Protein 5C30 (pdb70)

Structure (mmCIF, N/CA/C/O backbone):
data_5C30
#
_entry.id   5C30
#
_cell.length_a   94.440
_cell.length_b   94.440
_cell.length_c   67.220
_cell.angle_alpha   90.00
_cell.angle_beta   90.00
_cell.angle_gamma   120.00
#
_symmetry.space_group_name_H-M   'P 31 2 1'
#
loop_
_entity.id
_entity.type
_entity.pdbx_description
1 polymer 'Ryanodine receptor 1'
2 non-polymer 'ISOPROPYL ALCOHOL'
3 water water
#
loop_
_atom_site.group_PDB
_atom_site.id
_atom_site.type_symbol
_atom_site.label_atom_id
_atom_site.label_alt_id
_atom_site.label_comp_id
_atom_site.label_asym_id
_atom_site.label_entity_id
_atom_site.label_seq_id
_atom_site.pdbx_PDB_ins_code
_atom_site.Cartn_x
_atom_site.Cartn_y
_atom_site.Cartn_z
_atom_site.occupancy
_atom_site.B_iso_or_equiv
_atom_site.auth_seq_id
_atom_site.auth_comp_id
_atom_site.auth_asym_id
_atom_site.auth_atom_id
_atom_site.pdbx_PDB_model_num
ATOM 1 N N . ILE A 1 8 ? -5.870 87.030 83.451 1.00 75.80 861 ILE A N 1
ATOM 2 C CA . ILE A 1 8 ? -5.106 88.179 82.982 1.00 81.38 861 ILE A CA 1
ATOM 3 C C . ILE A 1 8 ? -4.733 88.001 81.517 1.00 95.65 861 ILE A C 1
ATOM 4 O O . ILE A 1 8 ? -4.003 87.075 81.174 1.00 102.34 861 ILE A O 1
ATOM 7 N N . VAL A 1 9 ? -5.230 88.890 80.659 1.00 90.84 862 VAL A N 1
ATOM 8 C CA . VAL A 1 9 ? -5.005 88.772 79.217 1.00 77.93 862 VAL A CA 1
ATOM 9 C C . VAL A 1 9 ? -3.547 88.971 78.831 1.00 57.28 862 VAL A C 1
ATOM 10 O O . VAL A 1 9 ? -2.769 89.579 79.563 1.00 43.59 862 VAL A O 1
ATOM 23 N N . LEU A 1 10 ? -3.186 88.468 77.658 1.00 45.85 863 LEU A N 1
ATOM 24 C CA . LEU A 1 10 ? -1.834 88.623 77.161 1.00 37.98 863 LEU A CA 1
ATOM 25 C C . LEU A 1 10 ? -1.555 90.085 76.823 1.00 31.99 863 LEU A C 1
ATOM 26 O O . LEU A 1 10 ? -2.363 90.732 76.171 1.00 36.68 863 LEU A O 1
ATOM 42 N N . PRO A 1 11 ? -0.406 90.617 77.256 1.00 31.49 864 PRO A N 1
ATOM 43 C CA . PRO A 1 11 ? -0.109 92.010 76.898 1.00 31.49 864 PRO A CA 1
ATOM 44 C C . PRO A 1 11 ? -0.017 92.200 75.379 1.00 33.44 864 PRO A C 1
ATOM 45 O O . PRO A 1 11 ? 0.466 91.306 74.694 1.00 30.76 864 PRO A O 1
ATOM 56 N N . PRO A 1 12 ? -0.463 93.351 74.859 1.00 45.96 865 PRO A N 1
ATOM 57 C CA . PRO A 1 12 ? -0.398 93.623 73.416 1.00 46.33 865 PRO A CA 1
ATOM 58 C C . PRO A 1 12 ? 0.988 93.447 72.790 1.00 33.15 865 PRO A C 1
ATOM 59 O O . PRO A 1 12 ? 1.065 92.975 71.654 1.00 36.52 865 PRO A O 1
ATOM 70 N N . HIS A 1 13 ? 2.053 93.816 73.497 1.00 32.89 866 HIS A N 1
ATOM 71 C CA . HIS A 1 13 ? 3.399 93.728 72.927 1.00 39.29 866 HIS A CA 1
ATOM 72 C C . HIS A 1 13 ? 3.898 92.293 72.783 1.00 40.66 866 HIS A C 1
ATOM 73 O O . HIS A 1 13 ? 4.987 92.078 72.240 1.00 37.53 866 HIS A O 1
ATOM 87 N N . LEU A 1 14 ? 3.129 91.315 73.276 1.00 32.15 867 LEU A N 1
ATOM 88 C CA . LEU A 1 14 ? 3.508 89.904 73.107 1.00 24.81 867 LEU A CA 1
ATOM 89 C C . LEU A 1 14 ? 2.657 89.169 72.068 1.00 23.97 867 LEU A C 1
ATOM 90 O O . LEU A 1 14 ? 2.846 87.983 71.863 1.00 23.61 867 LEU A O 1
ATOM 106 N N . GLU A 1 15 ? 1.766 89.876 71.380 1.00 28.57 868 GLU A N 1
ATOM 107 C CA A GLU A 1 15 ? 0.905 89.241 70.390 0.49 26.10 868 GLU A CA 1
ATOM 108 C CA B GLU A 1 15 ? 0.911 89.241 70.382 0.51 26.00 868 GLU A CA 1
ATOM 109 C C . GLU A 1 15 ? 1.669 88.732 69.164 1.00 26.99 868 GLU A C 1
ATOM 110 O O . GLU A 1 15 ? 1.349 87.665 68.656 1.00 27.56 868 GLU A O 1
ATOM 133 N N A ARG A 1 16 ? 2.671 89.473 68.696 0.47 29.34 869 ARG A N 1
ATOM 134 N N B ARG A 1 16 ? 2.673 89.473 68.688 0.53 29.31 869 ARG A N 1
ATOM 135 C CA A ARG A 1 16 ? 3.450 89.012 67.536 0.47 30.87 869 ARG A CA 1
ATOM 136 C CA B ARG A 1 16 ? 3.453 88.999 67.527 0.53 30.65 869 ARG A CA 1
ATOM 137 C C A ARG A 1 16 ? 4.235 87.766 67.874 0.47 28.86 869 ARG A C 1
ATOM 138 C C B ARG A 1 16 ? 4.202 87.740 67.889 0.53 29.20 869 ARG A C 1
ATOM 139 O O A ARG A 1 16 ? 4.300 86.813 67.077 0.47 27.26 869 ARG A O 1
ATOM 140 O O B ARG A 1 16 ? 4.214 86.754 67.128 0.53 25.94 869 ARG A O 1
ATOM 181 N N . ILE A 1 17 ? 4.826 87.738 69.064 1.00 23.27 870 ILE A N 1
ATOM 182 C CA . ILE A 1 17 ? 5.639 86.600 69.399 1.00 19.34 870 ILE A CA 1
ATOM 183 C C . ILE A 1 17 ? 4.707 85.393 69.662 1.00 24.01 870 ILE A C 1
ATOM 184 O O . ILE A 1 17 ? 5.120 84.252 69.453 1.00 23.16 870 ILE A O 1
ATOM 200 N N A ARG A 1 18 ? 3.470 85.625 70.100 0.39 24.50 871 ARG A N 1
ATOM 201 N N B ARG A 1 18 ? 3.465 85.632 70.097 0.61 24.78 871 ARG A N 1
ATOM 202 C CA A ARG A 1 18 ? 2.524 84.505 70.260 0.39 21.45 871 ARG A CA 1
ATOM 203 C CA B ARG A 1 18 ? 2.499 84.521 70.269 0.61 21.71 871 ARG A CA 1
ATOM 204 C C A ARG A 1 18 ? 2.379 83.745 68.930 0.39 21.08 871 ARG A C 1
ATOM 205 C C B ARG A 1 18 ? 2.341 83.751 68.939 0.61 21.21 871 ARG A C 1
ATOM 206 O O A ARG A 1 18 ? 2.424 82.510 68.899 0.39 20.56 871 ARG A O 1
ATOM 207 O O B ARG A 1 18 ? 2.354 82.513 68.913 0.61 21.13 871 ARG A O 1
ATOM 248 N N . GLU A 1 19 ? 2.211 84.492 67.845 1.00 22.16 872 GLU A N 1
ATOM 249 C CA . GLU A 1 19 ? 2.083 83.918 66.495 1.00 24.07 872 GLU A CA 1
ATOM 250 C C . GLU A 1 19 ? 3.355 83.168 66.063 1.00 23.57 872 GLU A C 1
ATOM 251 O O . GLU A 1 19 ? 3.309 82.004 65.632 1.00 19.85 872 GLU A O 1
ATOM 255 N N . LYS A 1 20 ? 4.504 83.815 66.205 1.00 21.68 873 LYS A N 1
ATOM 256 C CA . LYS A 1 20 ? 5.761 83.179 65.804 1.00 22.29 873 LYS A CA 1
ATOM 257 C C . LYS A 1 20 ? 6.061 81.942 66.642 1.00 19.21 873 LYS A C 1
ATOM 258 O O . LYS A 1 20 ? 6.624 80.943 66.132 1.00 17.54 873 LYS A O 1
ATOM 277 N N . LEU A 1 21 ? 5.738 81.989 67.948 1.00 17.65 874 LEU A N 1
ATOM 278 C CA . LEU A 1 21 ? 5.914 80.844 68.808 1.00 16.40 874 LEU A CA 1
ATOM 279 C C . LEU A 1 21 ? 5.033 79.675 68.338 1.00 15.75 874 LEU A C 1
ATOM 280 O O . LEU A 1 21 ? 5.523 78.547 68.195 1.00 16.53 874 LEU A O 1
ATOM 296 N N . ALA A 1 22 ? 3.767 79.956 68.057 1.00 17.69 875 ALA A N 1
ATOM 297 C CA . ALA A 1 22 ? 2.877 78.884 67.603 1.00 18.82 875 ALA A CA 1
ATOM 298 C C . ALA A 1 22 ? 3.410 78.265 66.309 1.00 16.54 875 ALA A C 1
ATOM 299 O O . ALA A 1 22 ? 3.377 77.040 66.164 1.00 16.52 875 ALA A O 1
ATOM 306 N N . GLU A 1 23 ? 3.924 79.095 65.408 1.00 17.15 876 GLU A N 1
ATOM 307 C CA . GLU A 1 23 ? 4.450 78.587 64.125 1.00 17.74 876 GLU A CA 1
ATOM 308 C C . GLU A 1 23 ? 5.625 77.644 64.393 1.00 17.57 876 GLU A C 1
ATOM 309 O O . GLU A 1 23 ? 5.702 76.545 63.810 1.00 17.88 876 GLU A O 1
ATOM 321 N N . ASN A 1 24 ? 6.559 78.027 65.258 1.00 16.73 877 ASN A N 1
ATOM 322 C CA . ASN A 1 24 ? 7.689 77.142 65.458 1.00 15.57 877 ASN A CA 1
ATOM 323 C C . ASN A 1 24 ? 7.328 75.873 66.211 1.00 14.63 877 ASN A C 1
ATOM 324 O O . ASN A 1 24 ? 7.866 74.800 65.943 1.00 16.38 877 ASN A O 1
ATOM 335 N N . ILE A 1 25 ? 6.399 75.981 67.163 1.00 15.13 878 ILE A N 1
ATOM 336 C CA . ILE A 1 25 ? 5.923 74.795 67.853 1.00 15.75 878 ILE A CA 1
ATOM 337 C C . ILE A 1 25 ? 5.311 73.777 66.866 1.00 15.50 878 ILE A C 1
ATOM 338 O O . ILE A 1 25 ? 5.542 72.569 66.983 1.00 14.87 878 ILE A O 1
ATOM 354 N N . HIS A 1 26 ? 4.586 74.288 65.880 1.00 15.98 879 HIS A N 1
ATOM 355 C CA . HIS A 1 26 ? 4.020 73.423 64.831 1.00 15.96 879 HIS A CA 1
ATOM 356 C C . HIS A 1 26 ? 5.102 72.741 64.001 1.00 16.59 879 HIS A C 1
ATOM 357 O O . HIS A 1 26 ? 5.026 71.534 63.750 1.00 14.87 879 HIS A O 1
ATOM 371 N N . GLU A 1 27 ? 6.116 73.496 63.599 1.00 16.03 880 GLU A N 1
ATOM 372 C CA . GLU A 1 27 ? 7.210 72.916 62.842 1.00 15.95 880 GLU A CA 1
ATOM 373 C C . GLU A 1 27 ? 7.909 71.827 63.624 1.00 15.51 880 GLU A C 1
ATOM 374 O O . GLU A 1 27 ? 8.249 70.759 63.098 1.00 16.09 880 GLU A O 1
ATOM 386 N N . LEU A 1 28 ? 8.130 72.055 64.927 1.00 14.26 881 LEU A N 1
ATOM 387 C CA . LEU A 1 28 ? 8.767 71.057 65.751 1.00 13.53 881 LEU A CA 1
ATOM 388 C C . LEU A 1 28 ? 7.897 69.809 65.915 1.00 13.68 881 LEU A C 1
ATOM 389 O O . LEU A 1 28 ? 8.406 68.688 65.912 1.00 14.70 881 LEU A O 1
ATOM 405 N N . TRP A 1 29 ? 6.598 70.034 66.087 1.00 15.05 882 TRP A N 1
ATOM 406 C CA . TRP A 1 29 ? 5.653 68.924 66.232 1.00 15.54 882 TRP A CA 1
ATOM 407 C C . TRP A 1 29 ? 5.640 68.084 64.984 1.00 14.69 882 TRP A C 1
ATOM 408 O O . TRP A 1 29 ? 5.686 66.846 65.030 1.00 14.95 882 TRP A O 1
ATOM 429 N N . ALA A 1 30 ? 5.573 68.762 63.833 1.00 15.14 883 ALA A N 1
ATOM 430 C CA . ALA A 1 30 ? 5.523 68.041 62.567 1.00 14.50 883 ALA A CA 1
ATOM 431 C C . ALA A 1 30 ? 6.805 67.224 62.343 1.00 14.73 883 ALA A C 1
ATOM 432 O O . ALA A 1 30 ? 6.753 66.067 61.894 1.00 16.01 883 ALA A O 1
ATOM 439 N N . LEU A 1 31 ? 7.956 67.820 62.648 1.00 15.94 884 LEU A N 1
ATOM 440 C CA . LEU A 1 31 ? 9.210 67.083 62.570 1.00 15.30 884 LEU A CA 1
ATOM 441 C C . LEU A 1 31 ? 9.189 65.809 63.427 1.00 16.32 884 LEU A C 1
ATOM 442 O O . LEU A 1 31 ? 9.600 64.747 62.961 1.00 19.10 884 LEU A O 1
ATOM 458 N N A THR A 1 32 ? 8.753 65.969 64.667 0.64 16.92 885 THR A N 1
ATOM 459 N N B THR A 1 32 ? 8.683 65.877 64.651 0.36 19.97 885 THR A N 1
ATOM 460 C CA A THR A 1 32 ? 8.685 64.854 65.601 0.64 21.65 885 THR A CA 1
ATOM 461 C CA B THR A 1 32 ? 8.649 64.668 65.481 0.36 21.03 885 THR A CA 1
ATOM 462 C C A THR A 1 32 ? 7.828 63.727 65.022 0.64 17.62 885 THR A C 1
ATOM 463 C C B THR A 1 32 ? 7.770 63.582 64.853 0.36 18.23 885 THR A C 1
ATOM 464 O O A THR A 1 32 ? 8.175 62.560 65.118 0.64 20.01 885 THR A O 1
ATOM 465 O O B THR A 1 32 ? 8.162 62.412 64.775 0.36 18.74 885 THR A O 1
ATOM 486 N N A ARG A 1 33 ? 6.699 64.077 64.417 0.64 16.23 886 ARG A N 1
ATOM 487 N N B ARG A 1 33 ? 6.587 63.974 64.390 0.36 17.20 886 ARG A N 1
ATOM 488 C CA A ARG A 1 33 ? 5.832 63.063 63.835 0.64 14.68 886 ARG A CA 1
ATOM 489 C CA B ARG A 1 33 ? 5.690 63.039 63.727 0.36 16.54 886 ARG A CA 1
ATOM 490 C C A ARG A 1 33 ? 6.461 62.403 62.598 0.64 15.05 886 ARG A C 1
ATOM 491 C C B ARG A 1 33 ? 6.372 62.393 62.528 0.36 16.68 886 ARG A C 1
ATOM 492 O O A ARG A 1 33 ? 6.407 61.192 62.434 0.64 16.49 886 ARG A O 1
ATOM 493 O O B ARG A 1 33 ? 6.295 61.183 62.330 0.36 16.48 886 ARG A O 1
ATOM 533 N N . ILE A 1 34 ? 7.016 63.214 61.707 1.00 16.06 887 ILE A N 1
ATOM 534 C CA . ILE A 1 34 ? 7.599 62.710 60.466 1.00 14.82 887 ILE A CA 1
ATOM 535 C C . ILE A 1 34 ? 8.779 61.780 60.775 1.00 17.07 887 ILE A C 1
ATOM 536 O O . ILE A 1 34 ? 8.932 60.754 60.145 1.00 19.06 887 ILE A O 1
ATOM 553 N N . GLU A 1 35 ? 9.566 62.104 61.800 1.00 17.96 888 GLU A N 1
ATOM 554 C CA . GLU A 1 35 ? 10.608 61.163 62.237 1.00 19.05 888 GLU A CA 1
ATOM 555 C C . GLU A 1 35 ? 10.058 59.800 62.622 1.00 19.02 888 GLU A C 1
ATOM 556 O O . GLU A 1 35 ? 10.727 58.774 62.448 1.00 22.66 888 GLU A O 1
ATOM 568 N N . GLN A 1 36 ? 8.861 59.796 63.201 1.00 17.89 889 GLN A N 1
ATOM 569 C CA . GLN A 1 36 ? 8.208 58.546 63.589 1.00 18.54 889 GLN A CA 1
ATOM 570 C C . GLN A 1 36 ? 7.328 57.923 62.517 1.00 20.21 889 GLN A C 1
ATOM 571 O O . GLN A 1 36 ? 6.472 57.116 62.810 1.00 20.58 889 GLN A O 1
ATOM 585 N N . GLY A 1 37 ? 7.554 58.273 61.248 1.00 17.16 890 GLY A N 1
ATOM 586 C CA . GLY A 1 37 ? 6.925 57.582 60.144 1.00 18.08 890 GLY A CA 1
ATOM 587 C C . GLY A 1 37 ? 5.574 58.155 59.747 1.00 16.21 890 GLY A C 1
ATOM 588 O O . GLY A 1 37 ? 4.933 57.557 58.886 1.00 19.27 890 GLY A O 1
ATOM 592 N N . TRP A 1 38 ? 5.155 59.274 60.344 1.00 18.27 891 TRP A N 1
ATOM 593 C CA . TRP A 1 38 ? 3.882 59.886 59.943 1.00 18.49 891 TRP A CA 1
ATOM 594 C C . TRP A 1 38 ? 4.032 60.612 58.613 1.00 17.12 891 TRP A C 1
ATOM 595 O O . TRP A 1 38 ? 5.075 61.201 58.310 1.00 17.35 891 TRP A O 1
ATOM 616 N N . THR A 1 39 ? 2.971 60.541 57.838 1.00 16.13 892 THR A N 1
ATOM 617 C CA . THR A 1 39 ? 2.893 61.221 56.544 1.00 16.64 892 THR A CA 1
ATOM 618 C C . THR A 1 39 ? 1.529 61.876 56.406 1.00 17.65 892 THR A C 1
ATOM 619 O O . THR A 1 39 ? 0.645 61.653 57.220 1.00 17.91 892 THR A O 1
ATOM 630 N N . TYR A 1 40 ? 1.378 62.728 55.394 1.00 18.67 893 TYR A N 1
ATOM 631 C CA . TYR A 1 40 ? 0.117 63.449 55.224 1.00 17.24 893 TYR A CA 1
ATOM 632 C C . TYR A 1 40 ? -1.020 62.600 54.692 1.00 19.03 893 TYR A C 1
ATOM 633 O O . TYR A 1 40 ? -0.883 61.806 53.746 1.00 21.31 893 TYR A O 1
ATOM 651 N N . GLY A 1 41 ? -2.187 62.786 55.296 1.00 18.48 894 GLY A N 1
ATOM 652 C CA . GLY A 1 41 ? -3.404 62.370 54.636 1.00 19.28 894 GLY A CA 1
ATOM 653 C C . GLY A 1 41 ? -4.568 63.194 55.163 1.00 23.05 894 GLY A C 1
ATOM 654 O O . GLY A 1 41 ? -4.499 63.720 56.267 1.00 21.28 894 GLY A O 1
ATOM 658 N N . PRO A 1 42 ? -5.650 63.298 54.371 1.00 25.17 895 PRO A N 1
ATOM 659 C CA . PRO A 1 42 ? -6.719 64.228 54.767 1.00 25.37 895 PRO A CA 1
ATOM 660 C C . PRO A 1 42 ? -7.546 63.738 55.934 1.00 27.09 895 PRO A C 1
ATOM 661 O O . PRO A 1 42 ? -8.194 64.558 56.590 1.00 30.45 895 PRO A O 1
ATOM 672 N N . VAL A 1 43 ? -7.516 62.432 56.205 1.00 23.82 896 VAL A N 1
ATOM 673 C CA . VAL A 1 43 ? -8.209 61.867 57.352 1.00 25.21 896 VAL A CA 1
ATOM 674 C C . VAL A 1 43 ? -7.191 61.108 58.183 1.00 27.06 896 VAL A C 1
ATOM 675 O O . VAL A 1 43 ? -6.431 60.287 57.667 1.00 26.58 896 VAL A O 1
ATOM 688 N N . ARG A 1 44 ? -7.163 61.405 59.470 1.00 23.10 897 ARG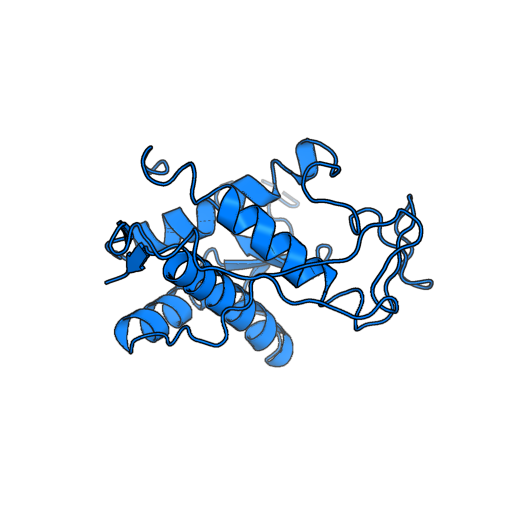 A N 1
ATOM 689 C CA . ARG A 1 44 ? -6.252 60.738 60.369 1.00 20.44 897 ARG A CA 1
ATOM 690 C C . ARG A 1 44 ? -6.414 59.221 60.349 1.00 23.83 897 ARG A C 1
ATOM 691 O O . ARG A 1 44 ? -7.534 58.691 60.357 1.00 24.02 897 ARG A O 1
ATOM 712 N N . ASP A 1 45 ? -5.284 58.506 60.328 1.00 22.02 898 ASP A N 1
ATOM 713 C CA . ASP A 1 45 ? -5.285 57.040 60.393 1.00 21.40 898 ASP A CA 1
ATOM 714 C C . ASP A 1 45 ? -4.085 56.655 61.224 1.00 21.61 898 ASP A C 1
ATOM 715 O O . ASP A 1 45 ? -2.957 56.815 60.788 1.00 23.10 898 ASP A O 1
ATOM 724 N N A ASP A 1 46 ? -4.302 56.171 62.446 0.50 22.34 899 ASP A N 1
ATOM 725 N N B ASP A 1 46 ? -4.331 56.202 62.455 0.50 22.08 899 ASP A N 1
ATOM 726 C CA A ASP A 1 46 ? -3.172 55.921 63.336 0.50 21.05 899 ASP A CA 1
ATOM 727 C CA B ASP A 1 46 ? -3.249 55.877 63.380 0.50 22.20 899 ASP A CA 1
ATOM 728 C C A ASP A 1 46 ? -2.427 54.617 63.013 0.50 22.09 899 ASP A C 1
ATOM 729 C C B ASP A 1 46 ? -2.418 54.666 62.935 0.50 22.21 899 ASP A C 1
ATOM 730 O O A ASP A 1 46 ? -1.296 54.448 63.454 0.50 27.33 899 ASP A O 1
ATOM 731 O O B ASP A 1 46 ? -1.221 54.615 63.198 0.50 27.40 899 ASP A O 1
ATOM 747 N N . ASN A 1 47 ? -3.049 53.703 62.278 1.00 25.70 900 ASN A N 1
ATOM 748 C CA . ASN A 1 47 ? -2.350 52.495 61.844 1.00 32.15 900 ASN A CA 1
ATOM 749 C C . ASN A 1 47 ? -1.392 52.783 60.680 1.00 29.13 900 ASN A C 1
ATOM 750 O O . ASN A 1 47 ? -0.233 52.370 60.706 1.00 27.30 900 ASN A O 1
ATOM 761 N N . LYS A 1 48 ? -1.887 53.485 59.671 1.00 24.27 901 LYS A N 1
ATOM 762 C CA . LYS A 1 48 ? -1.053 53.921 58.538 1.00 20.17 901 LYS A CA 1
ATOM 763 C C . LYS A 1 48 ? -0.216 55.192 58.846 1.00 19.53 901 LYS A C 1
ATOM 764 O O . LYS A 1 48 ? 0.617 55.604 58.022 1.00 22.23 901 LYS A O 1
ATOM 783 N N . ARG A 1 49 ? -0.427 55.788 60.024 1.00 18.98 902 ARG A N 1
ATOM 784 C CA . ARG A 1 49 ? 0.235 56.994 60.491 1.00 17.72 902 ARG A CA 1
ATOM 785 C C . ARG A 1 49 ? 0.074 58.128 59.483 1.00 18.41 902 ARG A C 1
ATOM 786 O O . ARG A 1 49 ? 1.040 58.750 59.040 1.00 18.27 902 ARG A O 1
ATOM 807 N N . LEU A 1 50 ? -1.181 58.394 59.153 1.00 18.33 903 LEU A N 1
ATOM 808 C CA . LEU A 1 50 ? -1.557 59.512 58.302 1.00 18.88 903 LEU A CA 1
ATOM 809 C C . LEU A 1 50 ? -2.154 60.616 59.179 1.00 17.95 903 LEU A C 1
ATOM 810 O O . LEU A 1 50 ? -2.940 60.321 60.067 1.00 19.23 903 LEU A O 1
ATOM 826 N N . HIS A 1 51 ? -1.760 61.866 58.946 1.00 17.44 904 HIS A N 1
ATOM 827 C CA . HIS A 1 51 ? -2.262 62.974 59.772 1.00 18.34 904 HIS A CA 1
ATOM 828 C C . HIS A 1 51 ? -2.485 64.196 58.912 1.00 19.33 904 HIS A C 1
ATOM 829 O O . HIS A 1 51 ? -1.602 64.586 58.172 1.00 18.49 904 HIS A O 1
ATOM 843 N N . PRO A 1 52 ? -3.652 64.840 59.050 1.00 17.91 905 PRO A N 1
ATOM 844 C CA . PRO A 1 52 ? -3.936 66.012 58.217 1.00 19.35 905 PRO A CA 1
ATOM 845 C C . PRO A 1 52 ? -3.225 67.273 58.649 1.00 19.13 905 PRO A C 1
ATOM 846 O O . PRO A 1 52 ? -3.259 68.225 57.855 1.00 21.49 905 PRO A O 1
ATOM 857 N N . ALA A 1 53 ? -2.596 67.301 59.808 1.00 17.76 906 ALA A N 1
ATOM 858 C CA . ALA A 1 53 ? -1.942 68.520 60.257 1.00 14.81 906 ALA A CA 1
ATOM 859 C C . ALA A 1 53 ? -0.534 68.642 59.723 1.00 16.75 906 ALA A C 1
ATOM 860 O O . ALA A 1 53 ? 0.169 69.592 60.043 1.00 16.62 906 ALA A O 1
ATOM 867 N N . LEU A 1 54 ? -0.093 67.689 58.901 1.00 17.89 907 LEU A N 1
ATOM 868 C CA . LEU A 1 54 ? 1.245 67.782 58.309 1.00 17.04 907 LEU A CA 1
ATOM 869 C C . LEU A 1 54 ? 1.186 68.626 57.032 1.00 17.35 907 LEU A C 1
ATOM 870 O O . LEU A 1 54 ? 1.279 68.134 55.893 1.00 18.55 907 LEU A O 1
ATOM 886 N N . VAL A 1 55 ? 0.959 69.915 57.280 1.00 16.44 908 VAL A N 1
ATOM 887 C CA . VAL A 1 55 ? 0.741 70.972 56.307 1.00 18.39 908 VAL A CA 1
ATOM 888 C C . VAL A 1 55 ? 1.421 72.224 56.849 1.00 18.16 908 VAL A C 1
ATOM 889 O O . VAL A 1 55 ? 1.750 72.297 58.046 1.00 17.76 908 VAL A O 1
ATOM 902 N N . ASN A 1 56 ? 1.593 73.237 56.000 1.00 19.17 909 ASN A N 1
ATOM 903 C CA . ASN A 1 56 ? 2.051 74.539 56.488 1.00 19.18 909 ASN A CA 1
ATOM 904 C C . ASN A 1 56 ? 1.106 75.069 57.561 1.00 19.38 909 ASN A C 1
ATOM 905 O O . ASN A 1 56 ? -0.110 74.906 57.458 1.00 20.41 909 ASN A O 1
ATOM 916 N N . PHE A 1 57 ? 1.654 75.744 58.570 1.00 20.33 910 PHE A N 1
ATOM 917 C CA . PHE A 1 57 ? 0.835 76.279 59.648 1.00 20.78 910 PHE A CA 1
ATOM 918 C C . PHE A 1 57 ? -0.352 77.086 59.132 1.00 21.21 910 PHE A C 1
ATOM 919 O O . PHE A 1 57 ? -1.488 76.941 59.590 1.00 22.69 910 PHE A O 1
ATOM 936 N N . HIS A 1 58 ? -0.099 77.954 58.161 1.00 23.78 911 HIS A N 1
ATOM 937 C CA A HIS A 1 58 ? -1.221 78.794 57.753 0.49 24.44 911 HIS A CA 1
ATOM 938 C CA B HIS A 1 58 ? -1.092 78.850 57.570 0.51 25.77 911 HIS A CA 1
ATOM 939 C C . HIS A 1 58 ? -2.164 78.091 56.788 1.00 24.42 911 HIS A C 1
ATOM 940 O O . HIS A 1 58 ? -3.207 78.645 56.445 1.00 27.56 911 HIS A O 1
ATOM 967 N N . SER A 1 59 ? -1.874 76.823 56.485 1.00 23.89 912 SER A N 1
ATOM 968 C CA . SER A 1 59 ? -2.819 75.964 55.769 1.00 23.41 912 SER A CA 1
ATOM 969 C C . SER A 1 59 ? -3.672 75.065 56.679 1.00 20.56 912 SER A C 1
ATOM 970 O O . SER A 1 59 ? -4.609 74.416 56.192 1.00 25.65 912 SER A O 1
ATOM 978 N N . LEU A 1 60 ? -3.413 75.083 57.977 1.00 21.45 913 LEU A N 1
ATOM 979 C CA . LEU A 1 60 ? -4.305 74.418 58.906 1.00 20.91 913 LEU A CA 1
ATOM 980 C C . LEU A 1 60 ? -5.682 75.034 58.873 1.00 23.10 913 LEU A C 1
ATOM 981 O O . LEU A 1 60 ? -5.814 76.236 58.625 1.00 26.63 913 LEU A O 1
ATOM 997 N N . PRO A 1 61 ? -6.725 74.231 59.156 1.00 22.73 914 PRO A N 1
ATOM 998 C CA . PRO A 1 61 ? -8.066 74.774 59.397 1.00 25.72 914 PRO A CA 1
ATOM 999 C C . PRO A 1 61 ? -8.048 75.854 60.467 1.00 27.34 914 PRO A C 1
ATOM 1000 O O . PRO A 1 61 ? -7.251 75.740 61.433 1.00 25.03 914 PRO A O 1
ATOM 1011 N N . GLU A 1 62 ? -8.908 76.855 60.333 1.00 31.47 915 GLU A N 1
ATOM 1012 C CA . GLU A 1 62 ? -8.867 78.006 61.233 1.00 29.54 915 GLU A CA 1
ATOM 1013 C C . GLU A 1 62 ? -9.009 77.593 62.692 1.00 30.10 915 GLU A C 1
ATOM 1014 O O . GLU A 1 62 ? -8.280 78.123 63.528 1.00 26.87 915 GLU A O 1
ATOM 1018 N N . PRO A 1 63 ? -9.903 76.633 63.005 1.00 30.87 916 PRO A N 1
ATOM 1019 C CA . PRO A 1 63 ? -10.030 76.255 64.420 1.00 30.89 916 PRO A CA 1
ATOM 1020 C C . PRO A 1 63 ? -8.766 75.619 65.005 1.00 28.16 916 PRO A C 1
ATOM 1021 O O . PRO A 1 63 ? -8.516 75.768 66.214 1.00 26.06 916 PRO A O 1
ATOM 1032 N N . GLU A 1 64 ? -7.992 74.921 64.181 1.00 24.01 917 GLU A N 1
ATOM 1033 C CA . GLU A 1 64 ? -6.763 74.289 64.627 1.00 22.96 917 GLU A CA 1
ATOM 1034 C C . GLU A 1 64 ? -5.682 75.347 64.798 1.00 22.55 917 GLU A C 1
ATOM 1035 O O . GLU A 1 64 ? -4.936 75.325 65.774 1.00 23.26 917 GLU A O 1
ATOM 1047 N N . ARG A 1 65 ? -5.605 76.282 63.856 1.00 21.61 918 ARG A N 1
ATOM 1048 C CA . ARG A 1 65 ? -4.693 77.419 63.998 1.00 21.63 918 ARG A CA 1
ATOM 1049 C C . ARG A 1 65 ? -5.020 78.192 65.288 1.00 21.14 918 ARG A C 1
ATOM 1050 O O . ARG A 1 65 ? -4.127 78.527 66.084 1.00 23.06 918 ARG A O 1
ATOM 1071 N N . ASN A 1 66 ? -6.302 78.425 65.521 1.00 22.93 919 ASN A N 1
ATOM 1072 C CA A ASN A 1 66 ? -6.707 79.194 66.686 0.56 23.96 919 ASN A CA 1
ATOM 1073 C CA B ASN A 1 66 ? -6.735 79.172 66.702 0.44 23.95 919 ASN A CA 1
ATOM 1074 C C . ASN A 1 66 ? -6.365 78.446 67.984 1.00 22.66 919 ASN A C 1
ATOM 1075 O O . ASN A 1 66 ? -5.867 79.049 68.932 1.00 21.98 919 ASN A O 1
ATOM 1096 N N . TYR A 1 67 ? -6.592 77.139 68.022 1.00 20.49 920 TYR A N 1
ATOM 1097 C CA . TYR A 1 67 ? -6.179 76.351 69.189 1.00 18.97 920 TYR A CA 1
ATOM 1098 C C . TYR A 1 67 ? -4.662 76.478 69.438 1.00 19.55 920 TYR A C 1
ATOM 1099 O O . TYR A 1 67 ? -4.214 76.696 70.578 1.00 19.34 920 TYR A O 1
ATOM 1117 N N . ASN A 1 68 ? -3.860 76.392 68.381 1.00 17.78 921 ASN A N 1
ATOM 1118 C CA . ASN A 1 68 ? -2.423 76.494 68.519 1.00 17.68 921 ASN A CA 1
ATOM 1119 C C . ASN A 1 68 ? -2.002 77.864 69.043 1.00 18.66 921 ASN A C 1
ATOM 1120 O O . ASN A 1 68 ? -1.105 77.931 69.894 1.00 17.75 921 ASN A O 1
ATOM 1131 N N . LEU A 1 69 ? -2.666 78.901 68.566 1.00 18.65 922 LEU A N 1
ATOM 1132 C CA . LEU A 1 69 ? -2.386 80.266 69.010 1.00 16.83 922 LEU A CA 1
ATOM 1133 C C . LEU A 1 69 ? -2.805 80.414 70.461 1.00 22.22 922 LEU A C 1
ATOM 1134 O O . LEU A 1 69 ? -2.094 81.052 71.252 1.00 20.99 922 LEU A O 1
ATOM 1150 N N . GLN A 1 70 ? -3.935 79.817 70.833 1.00 19.73 923 GLN A N 1
ATOM 1151 C CA . GLN A 1 70 ? -4.366 79.877 72.237 1.00 20.17 923 GLN A CA 1
ATOM 1152 C C . GLN A 1 70 ? 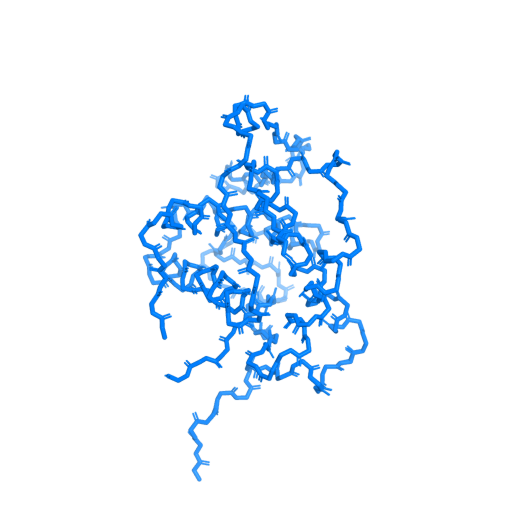-3.349 79.209 73.145 1.00 20.01 923 GLN A C 1
ATOM 1153 O O . GLN A 1 70 ? -3.034 79.726 74.221 1.00 20.48 923 GLN A O 1
ATOM 1167 N N . MET A 1 71 ? -2.811 78.063 72.727 1.00 17.30 924 MET A N 1
ATOM 1168 C CA . MET A 1 71 ? -1.846 77.318 73.553 1.00 16.86 924 MET A CA 1
ATOM 1169 C C . MET A 1 71 ? -0.516 78.091 73.700 1.00 17.99 924 MET A C 1
ATOM 1170 O O . MET A 1 71 ? 0.043 78.150 74.784 1.00 18.00 924 MET A O 1
ATOM 1184 N N A SER A 1 72 ? -0.037 78.672 72.595 0.62 16.95 925 SER A N 1
ATOM 1185 N N B SER A 1 72 ? -0.012 78.689 72.626 0.38 18.45 925 SER A N 1
ATOM 1186 C CA A SER A 1 72 ? 1.144 79.527 72.632 0.62 19.26 925 SER A CA 1
ATOM 1187 C CA B SER A 1 72 ? 1.210 79.475 72.759 0.38 18.92 925 SER A CA 1
ATOM 1188 C C A SER A 1 72 ? 0.933 80.708 73.578 0.62 18.03 925 SER A C 1
ATOM 1189 C C B SER A 1 72 ? 0.952 80.734 73.606 0.38 18.92 925 SER A C 1
ATOM 1190 O O A SER A 1 72 ? 1.813 81.025 74.387 0.62 16.76 925 SER A O 1
ATOM 1191 O O B SER A 1 72 ? 1.825 81.147 74.369 0.38 19.35 925 SER A O 1
ATOM 1206 N N . GLY A 1 73 ? -0.236 81.330 73.501 1.00 17.16 926 GLY A N 1
ATOM 1207 C CA . GLY A 1 73 ? -0.585 82.443 74.365 1.00 19.02 926 GLY A CA 1
ATOM 1208 C C . GLY A 1 73 ? -0.636 81.998 75.809 1.00 20.08 926 GLY A C 1
ATOM 1209 O O . GLY A 1 73 ? -0.255 82.754 76.693 1.00 19.14 926 GLY A O 1
ATOM 1214 N N . GLU A 1 74 ? -1.104 80.778 76.069 1.00 17.68 927 GLU A N 1
ATOM 1215 C CA . GLU A 1 74 ? -1.176 80.354 77.463 1.00 16.69 927 GLU A CA 1
ATOM 1216 C C . GLU A 1 74 ? 0.209 79.959 77.995 1.00 16.46 927 GLU A C 1
ATOM 1217 O O . GLU A 1 74 ? 0.448 80.100 79.197 1.00 17.80 927 GLU A O 1
ATOM 1229 N N . THR A 1 75 ? 1.160 79.567 77.146 1.00 16.58 928 THR A N 1
ATOM 1230 C CA . THR A 1 75 ? 2.547 79.423 77.626 1.00 15.32 928 THR A CA 1
ATOM 1231 C C . THR A 1 75 ? 3.070 80.783 78.087 1.00 17.51 928 THR A C 1
ATOM 1232 O O . THR A 1 75 ? 3.666 80.914 79.176 1.00 17.48 928 THR A O 1
ATOM 1243 N N . LEU A 1 76 ? 2.826 81.785 77.272 1.00 16.10 929 LEU A N 1
ATOM 1244 C CA . LEU A 1 76 ? 3.265 83.136 77.586 1.00 17.12 929 LEU A CA 1
ATOM 1245 C C . LEU A 1 76 ? 2.561 83.650 78.844 1.00 19.47 929 LEU A C 1
ATOM 1246 O O . LEU A 1 76 ? 3.219 84.225 79.727 1.00 18.11 929 LEU A O 1
ATOM 1262 N N . LYS A 1 77 ? 1.244 83.469 78.952 1.00 17.50 930 LYS A N 1
ATOM 1263 C CA . LYS A 1 77 ? 0.519 83.957 80.123 1.00 18.98 930 LYS A CA 1
ATOM 1264 C C . LYS A 1 77 ? 0.963 83.221 81.383 1.00 17.56 930 LYS A C 1
ATOM 1265 O O . LYS A 1 77 ? 1.012 83.837 82.462 1.00 17.93 930 LYS A O 1
ATOM 1284 N N . THR A 1 78 ? 1.296 81.942 81.259 1.00 17.63 931 THR A N 1
ATOM 1285 C CA . THR A 1 78 ? 1.739 81.191 82.449 1.00 18.59 931 THR A CA 1
ATOM 1286 C C . THR A 1 78 ? 3.150 81.664 82.867 1.00 16.75 931 THR A C 1
ATOM 1287 O O . THR A 1 78 ? 3.410 81.829 84.072 1.00 17.10 931 THR A O 1
ATOM 1298 N N . LEU A 1 79 ? 4.031 81.954 81.906 1.00 16.53 932 LEU A N 1
ATOM 1299 C CA . LEU A 1 79 ? 5.310 82.592 82.258 1.00 17.39 932 LEU A CA 1
ATOM 1300 C C . LEU A 1 79 ? 5.086 83.867 83.038 1.00 19.65 932 LEU A C 1
ATOM 1301 O O . LEU A 1 79 ? 5.734 84.114 84.065 1.00 18.94 932 LEU A O 1
ATOM 1317 N N . LEU A 1 80 ? 4.171 84.723 82.576 1.00 17.65 933 LEU A N 1
ATOM 1318 C CA . LEU A 1 80 ? 3.897 85.962 83.280 1.00 18.00 933 LEU A CA 1
ATOM 1319 C C . LEU A 1 80 ? 3.283 85.728 84.673 1.00 20.19 933 LEU A C 1
ATOM 1320 O O . LEU A 1 80 ? 3.613 86.447 85.631 1.00 21.35 933 LEU A O 1
ATOM 1336 N N . ALA A 1 81 ? 2.441 84.694 84.809 1.00 19.87 934 ALA A N 1
ATOM 1337 C CA . ALA A 1 81 ? 1.813 84.406 86.092 1.00 20.59 934 ALA A CA 1
ATOM 1338 C C . ALA A 1 81 ? 2.855 83.910 87.076 1.00 19.18 934 ALA A C 1
ATOM 1339 O O . ALA A 1 81 ? 2.703 84.095 88.300 1.00 20.72 934 ALA A O 1
ATOM 1346 N N . LEU A 1 82 ? 3.885 83.252 86.555 1.00 18.20 935 LEU A N 1
ATOM 1347 C CA . LEU A 1 82 ? 5.017 82.802 87.377 1.00 17.27 935 LEU A CA 1
ATOM 1348 C C . LEU A 1 82 ? 5.958 83.945 87.702 1.00 20.24 935 LEU A C 1
ATOM 1349 O O . LEU A 1 82 ? 6.964 83.746 88.367 1.00 20.22 935 LEU A O 1
ATOM 1365 N N . GLY A 1 83 ? 5.624 85.160 87.260 1.00 19.11 936 GLY A N 1
ATOM 1366 C CA . GLY A 1 83 ? 6.402 86.335 87.621 1.00 19.58 936 GLY A CA 1
ATOM 1367 C C . GLY A 1 83 ? 7.552 86.677 86.684 1.00 18.54 936 GLY A C 1
ATOM 1368 O O . GLY A 1 83 ? 8.303 87.643 87.012 1.00 19.34 936 GLY A O 1
ATOM 1372 N N . ALA A 1 84 ? 7.689 85.955 85.560 1.00 19.36 937 ALA A N 1
ATOM 1373 C CA . ALA A 1 84 ? 8.748 86.260 84.606 1.00 19.11 937 ALA A CA 1
ATOM 1374 C C . ALA A 1 84 ? 8.558 87.643 83.979 1.00 22.48 937 ALA A C 1
ATOM 1375 O O . ALA A 1 84 ? 7.436 88.083 83.771 1.00 23.37 937 ALA A O 1
ATOM 1382 N N . HIS A 1 85 ? 9.680 88.314 83.743 1.00 21.85 938 HIS A N 1
ATOM 1383 C CA . HIS A 1 85 ? 9.749 89.546 82.967 1.00 24.48 938 HIS A CA 1
ATOM 1384 C C . HIS A 1 85 ? 10.112 89.112 81.546 1.00 23.97 938 HIS A C 1
ATOM 1385 O O . HIS A 1 85 ? 11.133 88.475 81.384 1.00 24.27 938 HIS A O 1
ATOM 1399 N N . VAL A 1 86 ? 9.259 89.407 80.568 1.00 23.96 939 VAL A N 1
ATOM 1400 C CA . VAL A 1 86 ? 9.484 88.976 79.181 1.00 22.19 939 VAL A CA 1
ATOM 1401 C C . VAL A 1 86 ? 9.443 90.207 78.300 1.00 31.30 939 VAL A C 1
ATOM 1402 O O . VAL A 1 86 ? 8.432 90.912 78.248 1.00 32.83 939 VAL A O 1
ATOM 1415 N N . GLY A 1 87 ? 10.552 90.486 77.626 1.00 26.48 940 GLY A N 1
ATOM 1416 C CA . GLY A 1 87 ? 10.646 91.729 76.855 1.00 28.36 940 GLY A CA 1
ATOM 1417 C C . GLY A 1 87 ? 11.731 91.668 75.795 1.00 29.48 940 GLY A C 1
ATOM 1418 O O . GLY A 1 87 ? 12.718 90.980 75.939 1.00 25.71 940 GLY A O 1
ATOM 1422 N N . MET A 1 88 ? 11.568 92.447 74.734 1.00 27.81 941 MET A N 1
ATOM 1423 C CA . MET A 1 88 ? 12.567 92.452 73.665 1.00 26.01 941 MET A CA 1
ATOM 1424 C C . MET A 1 88 ? 13.894 92.996 74.168 1.00 26.98 941 MET A C 1
ATOM 1425 O O . MET A 1 88 ? 13.941 94.049 74.858 1.00 30.86 941 MET A O 1
ATOM 1439 N N . ALA A 1 89 ? 14.973 92.269 73.878 1.00 26.38 942 ALA A N 1
ATOM 1440 C CA . ALA A 1 89 ? 16.325 92.688 74.256 1.00 26.90 942 ALA A CA 1
ATOM 1441 C C . ALA A 1 89 ? 17.286 92.828 73.073 1.00 28.09 942 ALA A C 1
ATOM 1442 O O . ALA A 1 89 ? 18.170 93.678 73.106 1.00 35.27 942 ALA A O 1
ATOM 1449 N N . ASP A 1 90 ? 17.151 91.989 72.057 1.00 25.24 943 ASP A N 1
ATOM 1450 C CA . ASP A 1 90 ? 18.054 92.009 70.910 1.00 27.04 943 ASP A CA 1
ATOM 1451 C C . ASP A 1 90 ? 17.217 92.090 69.647 1.00 23.61 943 ASP A C 1
ATOM 1452 O O . ASP A 1 90 ? 16.729 91.083 69.158 1.00 24.17 943 ASP A O 1
ATOM 1461 N N . GLU A 1 91 ? 17.054 93.308 69.135 1.00 27.13 944 GLU A N 1
ATOM 1462 C CA . GLU A 1 91 ? 16.207 93.507 67.956 1.00 26.52 944 GLU A CA 1
ATOM 1463 C C . GLU A 1 91 ? 16.813 92.908 66.685 1.00 28.45 944 GLU A C 1
ATOM 1464 O O . GLU A 1 91 ? 16.122 92.817 65.672 1.00 30.30 944 GLU A O 1
ATOM 1476 N N . LYS A 1 92 ? 18.099 92.552 66.727 1.00 26.46 945 LYS A N 1
ATOM 1477 C CA . LYS A 1 92 ? 18.760 91.937 65.563 1.00 26.82 945 LYS A CA 1
ATOM 1478 C C . LYS A 1 92 ? 18.596 90.428 65.501 1.00 23.86 945 LYS A C 1
ATOM 1479 O O . LYS A 1 92 ? 18.900 89.798 64.476 1.00 25.77 945 LYS A O 1
ATOM 1483 N N . ALA A 1 93 ? 18.153 89.819 66.596 1.00 22.28 946 ALA A N 1
ATOM 1484 C CA . ALA A 1 93 ? 18.180 88.370 66.663 1.00 21.09 946 ALA A CA 1
ATOM 1485 C C . ALA A 1 93 ? 17.276 87.708 65.628 1.00 24.07 946 ALA A C 1
ATOM 1486 O O . ALA A 1 93 ? 17.658 86.705 65.006 1.00 21.50 946 ALA A O 1
ATOM 1493 N N . GLU A 1 94 ? 16.082 88.258 65.433 1.00 22.32 947 GLU A N 1
ATOM 1494 C CA . GLU A 1 94 ? 15.129 87.615 64.530 1.00 19.83 947 GLU A CA 1
ATOM 1495 C C . GLU A 1 94 ? 15.681 87.511 63.085 1.00 22.28 947 GLU A C 1
ATOM 1496 O O . GLU A 1 94 ? 15.591 86.435 62.485 1.00 23.93 947 GLU A O 1
ATOM 1508 N N A ASP A 1 95 ? 16.257 88.565 62.532 0.46 23.65 948 ASP A N 1
ATOM 1509 N N B ASP A 1 95 ? 16.234 88.612 62.567 0.54 23.22 948 ASP A N 1
ATOM 1510 C CA A ASP A 1 95 ? 16.700 88.456 61.140 0.46 24.15 948 ASP A CA 1
ATOM 1511 C CA B ASP A 1 95 ? 16.805 88.650 61.206 0.54 24.18 948 ASP A CA 1
ATOM 1512 C C A ASP A 1 95 ? 18.011 87.696 61.005 0.46 24.58 948 ASP A C 1
ATOM 1513 C C B ASP A 1 95 ? 17.884 87.575 61.047 0.54 24.24 948 ASP A C 1
ATOM 1514 O O A ASP A 1 95 ? 18.478 87.447 59.890 0.46 27.04 948 ASP A O 1
ATOM 1515 O O B ASP A 1 95 ? 18.041 86.965 59.987 0.54 24.21 948 ASP A O 1
ATOM 1532 N N . ASN A 1 96 ? 18.608 87.322 62.137 1.00 23.63 949 ASN A N 1
ATOM 1533 C CA . ASN A 1 96 ? 19.751 86.401 62.103 1.00 24.64 949 ASN A CA 1
ATOM 1534 C C . ASN A 1 96 ? 19.373 84.942 62.313 1.00 21.98 949 ASN A C 1
ATOM 1535 O O . ASN A 1 96 ? 20.213 84.076 62.122 1.00 27.58 949 ASN A O 1
ATOM 1546 N N . LEU A 1 97 ? 18.116 84.656 62.624 1.00 19.95 950 LEU A N 1
ATOM 1547 C CA . LEU A 1 97 ? 17.664 83.267 62.751 1.00 18.79 950 LEU A CA 1
ATOM 1548 C C . LEU A 1 97 ? 17.720 82.535 61.408 1.00 20.04 950 LEU A C 1
ATOM 1549 O O . LEU A 1 97 ? 17.436 83.123 60.361 1.00 22.13 950 LEU A O 1
ATOM 1565 N N . LYS A 1 98 ? 18.071 81.256 61.476 1.00 21.68 951 LYS A N 1
ATOM 1566 C CA . LYS A 1 98 ? 18.031 80.372 60.329 1.00 18.63 951 LYS A CA 1
ATOM 1567 C C . LYS A 1 98 ? 17.161 79.192 60.659 1.00 19.78 951 LYS A C 1
ATOM 1568 O O . LYS A 1 98 ? 16.997 78.834 61.808 1.00 20.68 951 LYS A O 1
ATOM 1587 N N . LYS A 1 99 ? 16.609 78.584 59.622 1.00 19.47 952 LYS A N 1
ATOM 1588 C CA . LYS A 1 99 ? 15.815 77.385 59.812 1.00 20.09 952 LYS A CA 1
ATOM 1589 C C . LYS A 1 99 ? 16.648 76.141 59.548 1.00 20.36 952 LYS A C 1
ATOM 1590 O O . LYS A 1 99 ? 17.583 76.163 58.727 1.00 22.95 952 LYS A O 1
ATOM 1609 N N . THR A 1 100 ? 16.308 75.066 60.247 1.00 19.07 953 THR A N 1
ATOM 1610 C CA . THR A 1 100 ? 16.906 73.757 59.969 1.00 20.05 953 THR A CA 1
ATOM 1611 C C . THR A 1 100 ? 16.494 73.273 58.595 1.00 21.66 953 THR A C 1
ATOM 1612 O O . THR A 1 100 ? 15.312 73.305 58.270 1.00 21.30 953 THR A O 1
ATOM 1623 N N . LYS A 1 101 ? 17.479 72.847 57.793 1.00 23.63 954 LYS A N 1
ATOM 1624 C CA . LYS A 1 101 ? 17.235 72.367 56.435 1.00 23.83 954 LYS A CA 1
ATOM 1625 C C . LYS A 1 101 ? 17.270 70.852 56.391 1.00 28.43 954 LYS A C 1
ATOM 1626 O O . LYS A 1 101 ? 18.331 70.245 56.447 1.00 35.90 954 L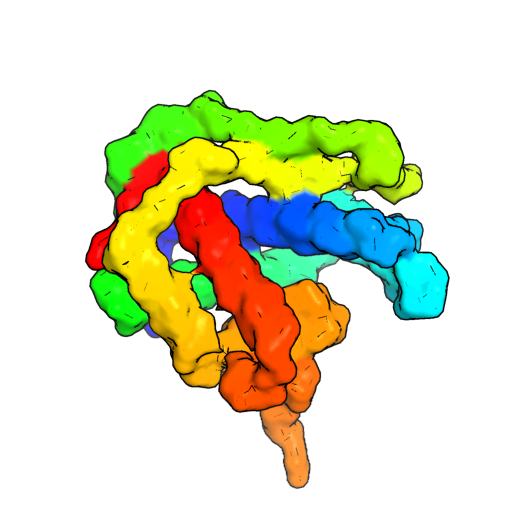YS A O 1
ATOM 1645 N N . LEU A 1 102 ? 16.091 70.262 56.341 1.00 23.04 955 LEU A N 1
ATOM 1646 C CA . LEU A 1 102 ? 15.958 68.809 56.346 1.00 20.43 955 LEU A CA 1
ATOM 1647 C C . LEU A 1 102 ? 16.056 68.240 54.949 1.00 23.63 955 LEU A C 1
ATOM 1648 O O . LEU A 1 102 ? 15.721 68.906 53.963 1.00 24.56 955 LEU A O 1
ATOM 1664 N N . PRO A 1 103 ? 16.523 66.972 54.807 1.00 22.65 956 PRO A N 1
ATOM 1665 C CA . PRO A 1 103 ? 16.525 66.379 53.479 1.00 24.74 956 PRO A CA 1
ATOM 1666 C C . PRO A 1 103 ? 15.135 66.060 52.940 1.00 21.19 956 PRO A C 1
ATOM 1667 O O . PRO A 1 103 ? 14.171 66.148 53.693 1.00 20.83 956 PRO A O 1
ATOM 1678 N N . LYS A 1 104 ? 15.064 65.751 51.652 1.00 23.88 957 LYS A N 1
ATOM 1679 C CA . LYS A 1 104 ? 13.788 65.606 50.949 1.00 23.16 957 LYS A CA 1
ATOM 1680 C C . LYS A 1 104 ? 12.976 64.431 51.478 1.00 23.75 957 LYS A C 1
ATOM 1681 O O . LYS A 1 104 ? 11.777 64.331 51.228 1.00 23.01 957 LYS A O 1
ATOM 1685 N N . THR A 1 105 ? 13.637 63.569 52.238 1.00 22.34 958 THR A N 1
ATOM 1686 C CA . THR A 1 105 ? 12.969 62.445 52.894 1.00 23.16 958 THR A CA 1
ATOM 1687 C C . THR A 1 105 ? 12.027 62.884 54.004 1.00 21.17 958 THR A C 1
ATOM 1688 O O . THR A 1 105 ? 11.298 62.055 54.580 1.00 21.12 958 THR A O 1
ATOM 1699 N N . TYR A 1 106 ? 12.033 64.185 54.334 1.00 20.08 959 TYR A N 1
ATOM 1700 C CA . TYR A 1 106 ? 11.117 64.759 55.291 1.00 18.02 959 TYR A CA 1
ATOM 1701 C C . TYR A 1 106 ? 9.955 65.521 54.632 1.00 17.37 959 TYR A C 1
ATOM 1702 O O . TYR A 1 106 ? 9.134 66.127 55.325 1.00 19.26 959 TYR A O 1
ATOM 1720 N N A MET A 1 107 ? 9.891 65.518 53.304 0.76 17.27 960 MET A N 1
ATOM 1721 N N B MET A 1 107 ? 9.887 65.419 53.309 0.24 20.73 960 MET A N 1
ATOM 1722 C CA A MET A 1 107 ? 8.819 66.228 52.593 0.76 19.76 960 MET A CA 1
ATOM 1723 C CA B MET A 1 107 ? 8.872 66.077 52.496 0.24 21.82 960 MET A CA 1
ATOM 1724 C C A MET A 1 107 ? 7.600 65.347 52.372 0.76 20.22 960 MET A C 1
ATOM 1725 C C B MET A 1 107 ? 7.577 65.274 52.427 0.24 22.15 960 MET A C 1
ATOM 1726 O O A MET A 1 107 ? 7.711 64.181 51.944 0.76 20.84 960 MET A O 1
ATOM 1727 O O B MET A 1 107 ? 7.608 64.072 52.144 0.24 23.04 960 MET A O 1
ATOM 1754 N N . MET A 1 108 ? 6.442 65.931 52.674 1.00 19.79 961 MET A N 1
ATOM 1755 C CA . MET A 1 108 ? 5.142 65.272 52.517 1.00 19.24 961 MET A CA 1
ATOM 1756 C C . MET A 1 108 ? 4.657 65.371 51.086 1.00 20.46 961 MET A C 1
ATOM 1757 O O . MET A 1 108 ? 5.198 66.132 50.282 1.00 21.78 961 MET A O 1
ATOM 1771 N N . SER A 1 109 ? 3.617 64.608 50.769 1.00 19.33 962 SER A N 1
ATOM 1772 C CA . SER A 1 109 ? 3.115 64.541 49.399 1.00 21.21 962 SER A CA 1
ATOM 1773 C C . SER A 1 109 ? 2.469 65.826 48.920 1.00 26.29 962 SER A C 1
ATOM 1774 O O . SER A 1 109 ? 2.256 66.014 47.712 1.00 26.72 962 SER A O 1
ATOM 1782 N N . ASN A 1 110 ? 2.153 66.693 49.871 1.00 21.80 963 ASN A N 1
ATOM 1783 C CA . ASN A 1 110 ? 1.555 67.998 49.576 1.00 21.68 963 ASN A CA 1
ATOM 1784 C C . ASN A 1 110 ? 2.604 69.096 49.469 1.00 24.78 963 ASN A C 1
ATOM 1785 O O . ASN A 1 110 ? 2.265 70.292 49.349 1.00 25.30 963 ASN A O 1
ATOM 1796 N N . GLY A 1 111 ? 3.877 68.706 49.491 1.00 21.84 964 GLY A N 1
ATOM 1797 C CA . GLY A 1 111 ? 4.972 69.669 49.393 1.00 21.80 964 GLY A CA 1
ATOM 1798 C C . GLY A 1 111 ? 5.454 70.294 50.688 1.00 23.18 964 GLY A C 1
ATOM 1799 O O . GLY A 1 111 ? 6.439 71.036 50.678 1.00 24.49 964 GLY A O 1
ATOM 1803 N N . TYR A 1 112 ? 4.777 70.001 51.784 1.00 21.16 965 TYR A N 1
ATOM 1804 C CA . TYR A 1 112 ? 5.156 70.519 53.086 1.00 20.19 965 TYR A CA 1
ATOM 1805 C C . TYR A 1 112 ? 6.372 69.780 53.624 1.00 18.91 965 TYR A C 1
ATOM 1806 O O . TYR A 1 112 ? 6.386 68.554 53.701 1.00 19.99 965 TYR A O 1
ATOM 1824 N N . LYS A 1 113 ? 7.390 70.531 54.017 1.00 19.06 966 LYS A N 1
ATOM 1825 C CA . LYS A 1 113 ? 8.540 69.997 54.742 1.00 17.48 966 LYS A CA 1
ATOM 1826 C C . LYS A 1 113 ? 8.771 70.892 55.953 1.00 16.56 966 LYS A C 1
ATOM 1827 O O . LYS A 1 113 ? 8.927 72.117 55.789 1.00 20.02 966 LYS A O 1
ATOM 1846 N N . PRO A 1 114 ? 8.821 70.313 57.143 1.00 16.69 967 PRO A N 1
ATOM 1847 C CA . PRO A 1 114 ? 9.021 71.184 58.295 1.00 17.88 967 PRO A CA 1
ATOM 1848 C C . PRO A 1 114 ? 10.358 71.873 58.267 1.00 18.16 967 PRO A C 1
ATOM 1849 O O . PRO A 1 114 ? 11.323 71.344 57.743 1.00 18.31 967 PRO A O 1
ATOM 1860 N N . ALA A 1 115 ? 10.393 73.063 58.875 1.00 20.58 968 ALA A N 1
ATOM 1861 C CA . ALA A 1 115 ? 11.610 73.861 58.923 1.00 19.48 968 ALA A CA 1
ATOM 1862 C C . ALA A 1 115 ? 11.649 74.608 60.259 1.00 18.48 968 ALA A C 1
ATOM 1863 O O . ALA A 1 115 ? 11.470 75.835 60.310 1.00 20.80 968 ALA A O 1
ATOM 1870 N N . PRO A 1 116 ? 11.823 73.863 61.339 1.00 17.20 969 PRO A N 1
ATOM 1871 C CA . PRO A 1 116 ? 11.908 74.540 62.623 1.00 18.90 969 PRO A CA 1
ATOM 1872 C C . PRO A 1 116 ? 13.142 75.400 62.708 1.00 17.83 969 PRO A C 1
ATOM 1873 O O . PRO A 1 116 ? 14.139 75.189 62.008 1.00 18.67 969 PRO A O 1
ATOM 1884 N N . LEU A 1 117 ? 13.075 76.406 63.584 1.00 16.97 970 LEU A N 1
ATOM 1885 C CA . LEU A 1 117 ? 14.242 77.247 63.792 1.00 16.49 970 LEU A CA 1
ATOM 1886 C C . LEU A 1 117 ? 15.443 76.455 64.288 1.00 17.20 970 LEU A C 1
ATOM 1887 O O . LEU A 1 117 ? 15.299 75.562 65.111 1.00 17.74 970 LEU A O 1
ATOM 1903 N N . ASP A 1 118 ? 16.624 76.825 63.803 1.00 17.19 971 ASP A N 1
ATOM 1904 C CA . ASP A 1 118 ? 17.869 76.322 64.373 1.00 19.58 971 ASP A CA 1
ATOM 1905 C C . ASP A 1 118 ? 18.172 77.146 65.615 1.00 20.31 971 ASP A C 1
ATOM 1906 O O . ASP A 1 118 ? 18.663 78.266 65.514 1.00 19.72 971 ASP A O 1
ATOM 1915 N N . LEU A 1 119 ? 17.885 76.544 66.770 1.00 18.12 972 LEU A N 1
ATOM 1916 C CA . LEU A 1 119 ? 18.127 77.207 68.047 1.00 17.78 972 LEU A CA 1
ATOM 1917 C C . LEU A 1 119 ? 19.367 76.645 68.740 1.00 19.00 972 LEU A C 1
ATOM 1918 O O . LEU A 1 119 ? 19.516 76.787 69.961 1.00 19.69 972 LEU A O 1
ATOM 1934 N N . SER A 1 120 ? 20.280 76.063 67.974 1.00 22.38 973 SER A N 1
ATOM 1935 C CA . SER A 1 120 ? 21.442 75.408 68.590 1.00 22.11 973 SER A CA 1
ATOM 1936 C C . SER A 1 120 ? 22.334 76.360 69.392 1.00 26.45 973 SER A C 1
ATOM 1937 O O . SER A 1 120 ? 23.034 75.935 70.325 1.00 27.29 973 SER A O 1
ATOM 1945 N N . HIS A 1 121 ? 22.297 77.650 69.080 1.00 22.62 974 HIS A N 1
ATOM 1946 C CA . HIS A 1 121 ? 23.084 78.645 69.772 1.00 21.25 974 HIS A CA 1
ATOM 1947 C C . HIS A 1 121 ? 22.464 79.125 71.094 1.00 21.06 974 HIS A C 1
ATOM 1948 O O . HIS A 1 121 ? 23.130 79.818 71.875 1.00 25.20 974 HIS A O 1
ATOM 1962 N N . VAL A 1 122 ? 21.199 78.812 71.315 1.00 19.79 975 VAL A N 1
ATOM 1963 C CA . VAL A 1 122 ? 20.489 79.295 72.493 1.00 19.26 975 VAL A CA 1
ATOM 1964 C C . VAL A 1 122 ? 20.864 78.460 73.713 1.00 23.49 975 VAL A C 1
ATOM 1965 O O . VAL A 1 122 ? 20.832 77.235 73.676 1.00 22.83 975 VAL A O 1
ATOM 1978 N N . ARG A 1 123 ? 21.151 79.141 74.809 1.00 22.14 976 ARG A N 1
ATOM 1979 C CA . ARG A 1 123 ? 21.448 78.478 76.074 1.00 22.63 976 ARG A CA 1
ATOM 1980 C C . ARG A 1 123 ? 20.597 79.081 77.197 1.00 23.32 976 ARG A C 1
ATOM 1981 O O . ARG A 1 123 ? 20.792 80.236 77.520 1.00 25.45 976 ARG A O 1
ATOM 2002 N N . LEU A 1 124 ? 19.691 78.293 77.779 1.00 22.81 977 LEU A N 1
ATOM 2003 C CA . LEU A 1 124 ? 18.901 78.756 78.943 1.00 20.36 977 LEU A CA 1
ATOM 2004 C C . LEU A 1 124 ? 19.840 79.138 80.089 1.00 26.68 977 LEU A C 1
ATOM 2005 O O . LEU A 1 124 ? 20.817 78.420 80.363 1.00 26.39 977 LEU A O 1
ATOM 2021 N N . THR A 1 125 ? 19.563 80.277 80.731 1.00 22.70 978 THR A N 1
ATOM 2022 C CA . THR A 1 125 ? 20.220 80.669 81.978 1.00 23.86 978 THR A CA 1
ATOM 2023 C C . THR A 1 125 ? 19.654 79.799 83.105 1.00 21.91 978 THR A C 1
ATOM 2024 O O . THR A 1 125 ? 18.617 79.178 82.931 1.00 21.62 978 THR A O 1
ATOM 2035 N N . PRO A 1 126 ? 20.292 79.813 84.278 1.00 25.07 979 PRO A N 1
ATOM 2036 C CA . PRO A 1 126 ? 19.689 79.053 85.393 1.00 24.45 979 PRO A CA 1
ATOM 2037 C C . PRO A 1 126 ? 18.259 79.490 85.739 1.00 22.56 979 PRO A C 1
ATOM 2038 O O . PRO A 1 126 ? 17.412 78.638 86.014 1.00 22.36 979 PRO A O 1
ATOM 204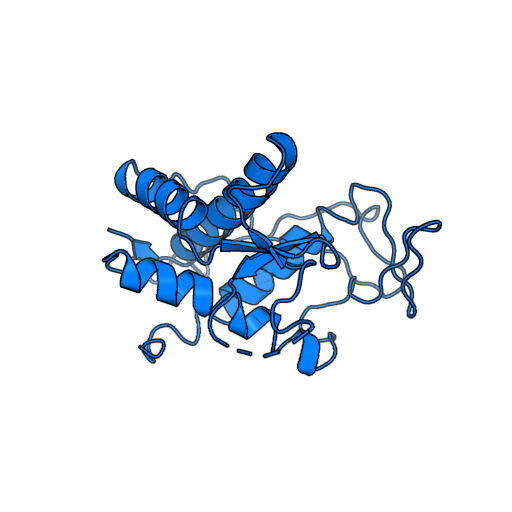9 N N . ALA A 1 127 ? 17.996 80.788 85.763 1.00 21.59 980 ALA A N 1
ATOM 2050 C CA . ALA A 1 127 ? 16.639 81.270 86.050 1.00 23.10 980 ALA A CA 1
ATOM 2051 C C . ALA A 1 127 ? 15.654 80.807 84.991 1.00 20.50 980 ALA A C 1
ATOM 2052 O O . ALA A 1 127 ? 14.498 80.515 85.286 1.00 19.60 980 ALA A O 1
ATOM 2059 N N . GLN A 1 128 ? 16.096 80.729 83.727 1.00 19.34 981 GLN A N 1
ATOM 2060 C CA . GLN A 1 128 ? 15.226 80.264 82.660 1.00 15.61 981 GLN A CA 1
ATOM 2061 C C . GLN A 1 128 ? 14.945 78.755 82.720 1.00 15.33 981 GLN A C 1
ATOM 2062 O O . GLN A 1 128 ? 13.837 78.322 82.496 1.00 16.89 981 GLN A O 1
ATOM 2076 N N . THR A 1 129 ? 15.956 77.976 83.065 1.00 18.60 982 THR A N 1
ATOM 2077 C CA . THR A 1 129 ? 15.779 76.563 83.293 1.00 18.39 982 THR A CA 1
ATOM 2078 C C . THR A 1 129 ? 14.745 76.347 84.394 1.00 16.19 982 THR A C 1
ATOM 2079 O O . THR A 1 129 ? 13.858 75.516 84.280 1.00 18.36 982 THR A O 1
ATOM 2090 N N . THR A 1 130 ? 14.855 77.155 85.443 1.00 18.75 983 THR A N 1
ATOM 2091 C CA . THR A 1 130 ? 13.924 77.059 86.546 1.00 19.15 983 THR A CA 1
ATOM 2092 C C . THR A 1 130 ? 12.526 77.429 86.109 1.00 17.77 983 THR A C 1
ATOM 2093 O O . THR A 1 130 ? 11.560 76.796 86.510 1.00 17.59 983 THR A O 1
ATOM 2104 N N . LEU A 1 131 ? 12.391 78.453 85.269 1.00 16.71 984 LEU A N 1
ATOM 2105 C CA . LEU A 1 131 ? 11.070 78.780 84.744 1.00 15.14 984 LEU A CA 1
ATOM 2106 C C . LEU A 1 131 ? 10.510 77.656 83.881 1.00 16.19 984 LEU A C 1
ATOM 2107 O O . LEU A 1 131 ? 9.305 77.409 83.905 1.00 17.69 984 LEU A O 1
ATOM 2123 N N . VAL A 1 132 ? 11.348 76.983 83.085 1.00 16.78 985 VAL A N 1
ATOM 2124 C CA . VAL A 1 132 ? 10.821 75.845 82.304 1.00 16.68 985 VAL A CA 1
ATOM 2125 C C . VAL A 1 132 ? 10.294 74.744 83.234 1.00 15.90 985 VAL A C 1
ATOM 2126 O O . VAL A 1 132 ? 9.191 74.210 83.036 1.00 16.72 985 VAL A O 1
ATOM 2139 N N . ASP A 1 133 ? 11.039 74.477 84.303 1.00 17.43 986 ASP A N 1
ATOM 2140 C CA . ASP A 1 133 ? 10.654 73.455 85.294 1.00 17.70 986 ASP A CA 1
ATOM 2141 C C . ASP A 1 133 ? 9.338 73.857 85.978 1.00 18.41 986 ASP A C 1
ATOM 2142 O O . ASP A 1 133 ? 8.455 73.024 86.195 1.00 18.61 986 ASP A O 1
ATOM 2151 N N . ARG A 1 134 ? 9.205 75.139 86.325 1.00 17.47 987 ARG A N 1
ATOM 2152 C CA . ARG A 1 134 ? 7.988 75.610 86.977 1.00 16.99 987 ARG A CA 1
ATOM 2153 C C . ARG A 1 134 ? 6.793 75.646 86.046 1.00 15.90 987 ARG A C 1
ATOM 2154 O O . ARG A 1 134 ? 5.668 75.433 86.475 1.00 17.88 987 ARG A O 1
ATOM 2175 N N . LEU A 1 135 ? 7.020 75.907 84.760 1.00 15.78 988 LEU A N 1
ATOM 2176 C CA . LEU A 1 135 ? 5.976 75.744 83.735 1.00 14.25 988 LEU A CA 1
ATOM 2177 C C . LEU A 1 135 ? 5.507 74.302 83.715 1.00 15.06 988 LEU A C 1
ATOM 2178 O O . LEU A 1 135 ? 4.311 74.047 83.770 1.00 17.61 988 LEU A O 1
ATOM 2194 N N . ALA A 1 136 ? 6.452 73.374 83.667 1.00 15.98 989 ALA A N 1
ATOM 2195 C CA . ALA A 1 136 ? 6.096 71.954 83.587 1.00 16.58 989 ALA A CA 1
ATOM 2196 C C . ALA A 1 136 ? 5.295 71.514 84.805 1.00 17.87 989 ALA A C 1
ATOM 2197 O O . ALA A 1 136 ? 4.347 70.741 84.677 1.00 18.57 989 ALA A O 1
ATOM 2204 N N . GLU A 1 137 ? 5.655 72.001 85.983 1.00 16.79 990 GLU A N 1
ATOM 2205 C CA . GLU A 1 137 ? 5.012 71.591 87.220 1.00 17.67 990 GLU A CA 1
ATOM 2206 C C . GLU A 1 137 ? 3.724 72.369 87.523 1.00 20.16 990 GLU A C 1
ATOM 2207 O O . GLU A 1 137 ? 3.041 72.091 88.501 1.00 23.15 990 GLU A O 1
ATOM 2219 N N . ASN A 1 138 ? 3.424 73.380 86.729 1.00 16.74 991 ASN A N 1
ATOM 2220 C CA . ASN A 1 138 ? 2.242 74.183 86.982 1.00 17.05 991 ASN A CA 1
ATOM 2221 C C . ASN A 1 138 ? 0.986 73.332 86.832 1.00 17.64 991 ASN A C 1
ATOM 2222 O O . ASN A 1 138 ? 0.896 72.453 85.968 1.00 19.48 991 ASN A O 1
ATOM 2233 N N . GLY A 1 139 ? 0.009 73.607 87.687 1.00 19.42 992 GLY A N 1
ATOM 2234 C CA . GLY A 1 139 ? -1.189 72.802 87.754 1.00 19.76 992 GLY A CA 1
ATOM 2235 C C . GLY A 1 139 ? -2.051 72.779 86.503 1.00 20.59 992 GLY A C 1
ATOM 2236 O O . GLY A 1 139 ? -2.901 71.904 86.385 1.00 23.59 992 GLY A O 1
ATOM 2240 N N . HIS A 1 140 ? -1.830 73.707 85.569 1.00 18.87 993 HIS A N 1
ATOM 2241 C CA . HIS A 1 140 ? -2.620 73.768 84.332 1.00 19.42 993 HIS A CA 1
ATOM 2242 C C . HIS A 1 140 ? -1.943 73.066 83.157 1.00 19.19 993 HIS A C 1
ATOM 2243 O O . HIS A 1 140 ? -2.513 72.966 82.065 1.00 18.96 993 HIS A O 1
ATOM 2257 N N . ASN A 1 141 ? -0.727 72.576 83.358 1.00 17.46 994 ASN A N 1
ATOM 2258 C CA . ASN A 1 141 ? 0.001 71.926 82.276 1.00 16.89 994 ASN A CA 1
ATOM 2259 C C . ASN A 1 141 ? -0.557 70.527 82.023 1.00 17.50 994 ASN A C 1
ATOM 2260 O O . ASN A 1 141 ? -0.747 69.742 82.958 1.00 17.84 994 ASN A O 1
ATOM 2271 N N . VAL A 1 142 ? -0.817 70.231 80.745 1.00 15.58 995 VAL A N 1
ATOM 2272 C CA . VAL A 1 142 ? -1.321 68.912 80.344 1.00 17.47 995 VAL A CA 1
ATOM 2273 C C . VAL A 1 142 ? -0.557 68.380 79.141 1.00 15.45 995 VAL A C 1
ATOM 2274 O O . VAL A 1 142 ? 0.110 69.111 78.436 1.00 15.31 995 VAL A O 1
ATOM 2287 N N . TRP A 1 143 ? -0.689 67.067 78.950 1.00 14.75 996 TRP A N 1
ATOM 2288 C CA . TRP A 1 143 ? -0.349 66.433 77.685 1.00 14.04 996 TRP A CA 1
ATOM 2289 C C . TRP A 1 143 ? -1.654 66.112 77.001 1.00 15.99 996 TRP A C 1
ATOM 2290 O O . TRP A 1 143 ? -2.462 65.324 77.486 1.00 16.58 996 TRP A O 1
ATOM 2311 N N . ALA A 1 144 ? -1.868 66.756 75.855 1.00 15.66 997 ALA A N 1
ATOM 2312 C CA . ALA A 1 144 ? -3.053 66.497 75.060 1.00 17.02 997 ALA A CA 1
ATOM 2313 C C . ALA A 1 144 ? -2.734 65.260 74.273 1.00 17.03 997 ALA A C 1
ATOM 2314 O O . ALA A 1 144 ? -2.121 65.336 73.210 1.00 16.61 997 ALA A O 1
ATOM 2321 N N . ARG A 1 145 ? -3.146 64.099 74.764 1.00 15.63 998 ARG A N 1
ATOM 2322 C CA . ARG A 1 145 ? -2.628 62.853 74.251 1.00 16.63 998 ARG A CA 1
ATOM 2323 C C . ARG A 1 145 ? -3.059 62.614 72.797 1.00 18.07 998 ARG A C 1
ATOM 2324 O O . ARG A 1 145 ? -2.301 62.006 72.052 1.00 19.19 998 ARG A O 1
ATOM 2345 N N . ASP A 1 146 ? -4.221 63.104 72.404 1.00 16.80 999 ASP A N 1
ATOM 2346 C CA . ASP A 1 146 ? -4.680 62.882 71.030 1.00 17.09 999 ASP A CA 1
ATOM 2347 C C . ASP A 1 146 ? -3.999 63.808 70.047 1.00 19.75 999 ASP A C 1
ATOM 2348 O O . ASP A 1 146 ? -3.872 63.450 68.864 1.00 21.55 999 ASP A O 1
ATOM 2357 N N . ARG A 1 147 ? -3.511 64.944 70.520 1.00 17.63 1000 ARG A N 1
ATOM 2358 C CA . ARG A 1 147 ? -2.710 65.865 69.701 1.00 18.39 1000 ARG A CA 1
ATOM 2359 C C . ARG A 1 147 ? -1.241 65.554 69.767 1.00 19.12 1000 ARG A C 1
ATOM 2360 O O . ARG A 1 147 ? -0.465 66.181 69.055 1.00 20.18 1000 ARG A O 1
ATOM 2381 N N . VAL A 1 148 ? -0.839 64.654 70.674 1.00 15.98 1001 VAL A N 1
ATOM 2382 C CA . VAL A 1 148 ? 0.542 64.294 70.946 1.00 17.48 1001 VAL A CA 1
ATOM 2383 C C . VAL A 1 148 ? 1.317 65.603 71.179 1.00 18.32 1001 VAL A C 1
ATOM 2384 O O . VAL A 1 148 ? 2.307 65.914 70.506 1.00 17.47 1001 VAL A O 1
ATOM 2397 N N . ALA A 1 149 ? 0.860 66.392 72.146 1.00 14.47 1002 ALA A N 1
ATOM 2398 C CA . ALA A 1 149 ? 1.459 67.698 72.335 1.00 14.23 1002 ALA A CA 1
ATOM 2399 C C . ALA A 1 149 ? 1.232 68.206 73.741 1.00 15.70 1002 ALA A C 1
ATOM 2400 O O . ALA A 1 149 ? 0.210 67.924 74.362 1.00 16.28 1002 ALA A O 1
ATOM 2407 N N . GLN A 1 150 ? 2.185 68.998 74.210 1.00 14.84 1003 GLN A N 1
ATOM 2408 C CA . GLN A 1 150 ? 1.989 69.772 75.422 1.00 15.49 1003 GLN A CA 1
ATOM 2409 C C . GLN A 1 150 ? 0.917 70.821 75.207 1.00 14.48 1003 GLN A C 1
ATOM 2410 O O . GLN A 1 150 ? 0.798 71.422 74.124 1.00 16.67 1003 GLN A O 1
ATOM 2424 N N . GLY A 1 151 ? 0.143 71.103 76.256 1.00 14.11 1004 GLY A N 1
ATOM 2425 C CA . GLY A 1 151 ? -0.838 72.154 76.230 1.00 14.68 1004 GLY A CA 1
ATOM 2426 C C . GLY A 1 151 ? -1.234 72.605 77.610 1.00 16.25 1004 GLY A C 1
ATOM 2427 O O . GLY A 1 151 ? -0.657 72.190 78.606 1.00 16.70 1004 GLY A O 1
ATOM 2431 N N . TRP A 1 152 ? -2.225 73.471 77.648 1.00 17.61 1005 TRP A N 1
ATOM 2432 C CA . TRP A 1 152 ? -2.713 74.087 78.874 1.00 17.57 1005 TRP A CA 1
ATOM 2433 C C . TRP A 1 152 ? -4.189 73.893 79.007 1.00 19.78 1005 TRP A C 1
ATOM 2434 O O . TRP A 1 152 ? -4.914 73.905 78.023 1.00 21.32 1005 TRP A O 1
ATOM 2455 N N . SER A 1 153 ? -4.647 73.698 80.235 1.00 19.16 1006 SER A N 1
ATOM 2456 C CA . SER A 1 153 ? -6.071 73.654 80.478 1.00 21.33 1006 SER A CA 1
ATOM 2457 C C . SER A 1 153 ? -6.449 74.748 81.465 1.00 25.77 1006 SER A C 1
ATOM 2458 O O . SER A 1 153 ? -6.174 74.618 82.656 1.00 28.47 1006 SER A O 1
ATOM 2466 N N . TYR A 1 154 ? -7.021 75.833 80.927 1.00 27.57 1007 TYR A N 1
ATOM 2467 C CA . TYR A 1 154 ? -7.559 76.961 81.696 1.00 34.65 1007 TYR A CA 1
ATOM 2468 C C . TYR A 1 154 ? -9.042 77.084 81.389 1.00 50.85 1007 TYR A C 1
ATOM 2469 O O . TYR A 1 154 ? -9.422 77.059 80.231 1.00 42.79 1007 TYR A O 1
ATOM 2487 N N . SER A 1 155 ? -9.880 77.237 82.405 1.00 65.30 1008 SER A N 1
ATOM 2488 C CA . SER A 1 155 ? -11.323 77.322 82.173 1.00 76.58 1008 SER A CA 1
ATOM 2489 C C . SER A 1 155 ? -11.723 78.713 81.695 1.00 70.97 1008 SER A C 1
ATOM 2490 O O . SER A 1 155 ? -11.464 79.704 82.373 1.00 69.77 1008 SER A O 1
ATOM 2498 N N . PRO A 1 161 ? -21.566 62.442 86.080 1.00 72.53 1014 PRO A N 1
ATOM 2499 C CA . PRO A 1 161 ? -21.385 63.299 84.905 1.00 72.87 1014 PRO A CA 1
ATOM 2500 C C . PRO A 1 161 ? -19.923 63.489 84.568 1.00 59.33 1014 PRO A C 1
ATOM 2501 O O . PRO A 1 161 ? -19.058 62.883 85.225 1.00 44.72 1014 PRO A O 1
ATOM 2504 N N . ALA A 1 162 ? -19.648 64.329 83.570 1.00 62.38 1015 ALA A N 1
ATOM 2505 C CA . ALA A 1 162 ? -18.278 64.668 83.221 1.00 76.36 1015 ALA A CA 1
ATOM 2506 C C . ALA A 1 162 ? -18.083 66.045 82.597 1.00 83.47 1015 ALA A C 1
ATOM 2507 O O . ALA A 1 162 ? -18.459 66.279 81.447 1.00 97.76 1015 ALA A O 1
ATOM 2514 N N . ARG A 1 163 ? -17.458 66.940 83.353 1.00 72.35 1016 ARG A N 1
ATOM 2515 C CA . ARG A 1 163 ? -17.048 68.223 82.819 1.00 54.80 1016 ARG A CA 1
ATOM 2516 C C . ARG A 1 163 ? -15.659 68.076 82.190 1.00 47.35 1016 ARG A C 1
ATOM 2517 O O . ARG A 1 163 ? -15.462 68.427 81.041 1.00 48.84 1016 ARG A O 1
ATOM 2521 N N A ARG A 1 164 ? -14.725 67.522 82.953 0.48 41.12 1017 ARG A N 1
ATOM 2522 N N B ARG A 1 164 ? -14.714 67.537 82.959 0.52 40.96 1017 ARG A N 1
ATOM 2523 C CA A ARG A 1 164 ? -13.311 67.489 82.586 0.48 37.52 1017 ARG A CA 1
ATOM 2524 C CA B ARG A 1 164 ? -13.314 67.476 82.537 0.52 36.49 1017 ARG A CA 1
ATOM 2525 C C A ARG A 1 164 ? -13.015 66.559 81.397 0.48 31.84 1017 ARG A C 1
ATOM 2526 C C B ARG A 1 164 ? -13.102 66.612 81.305 0.52 31.34 1017 ARG A C 1
ATOM 2527 O O A ARG A 1 164 ? -13.617 65.497 81.255 0.48 30.15 1017 ARG A O 1
ATOM 2528 O O B ARG A 1 164 ? -13.813 65.635 81.062 0.52 31.20 1017 ARG A O 1
ATOM 2569 N N . ASN A 1 165 ? -12.101 66.990 80.534 1.00 28.78 1018 ASN A N 1
ATOM 2570 C CA . ASN A 1 165 ? -11.664 66.202 79.393 1.00 23.10 1018 ASN A CA 1
ATOM 2571 C C . ASN A 1 165 ? -10.510 65.298 79.791 1.00 20.53 1018 ASN A C 1
ATOM 2572 O O . ASN A 1 165 ? -9.391 65.762 79.971 1.00 21.13 1018 ASN A O 1
ATOM 2584 N N . PRO A 1 166 ? -10.772 63.994 79.961 1.00 22.51 1019 PRO A N 1
ATOM 2585 C CA . PRO A 1 166 ? -9.699 63.086 80.369 1.00 22.87 1019 PRO A CA 1
ATOM 2586 C C . PRO A 1 166 ? -8.536 62.958 79.421 1.00 23.21 1019 PRO A C 1
ATOM 2587 O O . PRO A 1 166 ? -7.479 62.468 79.822 1.00 22.42 1019 PRO A O 1
ATOM 2598 N N . ARG A 1 167 ? -8.692 63.382 78.160 1.00 19.03 1020 ARG A N 1
ATOM 2599 C CA . ARG A 1 167 ? -7.642 63.267 77.199 1.00 17.52 1020 ARG A CA 1
ATOM 2600 C C . ARG A 1 167 ? -6.616 64.398 77.300 1.00 16.47 1020 ARG A C 1
ATOM 2601 O O . ARG A 1 167 ? -5.631 64.383 76.559 1.00 17.24 1020 ARG A O 1
ATOM 2622 N N . LEU A 1 168 ? -6.891 65.358 78.190 1.00 17.25 1021 LEU A N 1
ATOM 2623 C CA . LEU A 1 168 ? -5.922 66.384 78.570 1.00 16.67 1021 LEU A CA 1
ATOM 2624 C C . LEU A 1 168 ? -5.342 65.929 79.911 1.00 17.41 1021 LEU A C 1
ATOM 2625 O O . LEU A 1 168 ? -5.920 66.169 80.950 1.00 19.14 1021 LEU A O 1
ATOM 2641 N N . VAL A 1 169 ? -4.243 65.192 79.822 1.00 17.40 1022 VAL A N 1
ATOM 2642 C CA . VAL A 1 169 ? -3.745 64.478 81.001 1.00 17.31 1022 VAL A CA 1
ATOM 2643 C C . VAL A 1 169 ? -2.831 65.417 81.783 1.00 15.36 1022 VAL A C 1
ATOM 2644 O O . VAL A 1 169 ? -1.853 65.919 81.258 1.00 16.34 1022 VAL A O 1
ATOM 2657 N N . PRO A 1 170 ? -3.155 65.636 83.077 1.00 17.02 1023 PRO A N 1
ATOM 2658 C CA . PRO A 1 170 ? -2.270 66.458 83.898 1.00 17.80 1023 PRO A CA 1
ATOM 2659 C C . PRO A 1 170 ? -0.842 65.913 83.930 1.00 16.03 1023 PRO A C 1
ATOM 2660 O O . PRO A 1 170 ? -0.650 64.698 83.995 1.00 17.99 1023 PRO A O 1
ATOM 2671 N N . TYR A 1 171 ? 0.129 66.813 83.922 1.00 17.07 1024 TYR A N 1
ATOM 2672 C CA . TYR A 1 171 ? 1.524 66.432 83.950 1.00 17.43 1024 TYR A CA 1
ATOM 2673 C C . TYR A 1 171 ? 1.828 65.453 85.078 1.00 18.10 1024 TYR A C 1
ATOM 2674 O O . TYR A 1 171 ? 2.580 64.513 84.874 1.00 19.84 1024 TYR A O 1
ATOM 2692 N N A ARG A 1 172 ? 1.228 65.663 86.250 0.51 19.60 1025 ARG A N 1
ATOM 2693 N N B ARG A 1 172 ? 1.253 65.662 86.254 0.49 19.83 1025 ARG A N 1
ATOM 2694 C CA A ARG A 1 172 ? 1.517 64.841 87.443 0.51 20.73 1025 ARG A CA 1
ATOM 2695 C CA B ARG A 1 172 ? 1.616 64.824 87.393 0.49 20.12 1025 ARG A CA 1
ATOM 2696 C C A ARG A 1 172 ? 1.063 63.380 87.309 0.51 20.19 1025 ARG A C 1
ATOM 2697 C C B ARG A 1 172 ? 1.274 63.351 87.140 0.49 20.48 1025 ARG A C 1
ATOM 2698 O O A ARG A 1 172 ? 1.399 62.528 88.140 0.51 20.92 1025 ARG A O 1
ATOM 2699 O O B ARG A 1 172 ? 1.938 62.469 87.682 0.49 19.19 1025 ARG A O 1
ATOM 2740 N N . LEU A 1 173 ? 0.294 63.085 86.267 1.00 20.60 1026 LEU A N 1
ATOM 2741 C CA . LEU A 1 173 ? -0.146 61.707 86.028 1.00 21.08 1026 LEU A CA 1
ATOM 2742 C C . LEU A 1 173 ? 0.612 61.002 84.901 1.00 20.23 1026 LEU A C 1
ATOM 2743 O O . LEU A 1 173 ? 0.409 59.802 84.659 1.00 23.02 1026 LEU A O 1
ATOM 2760 N N . LEU A 1 174 ? 1.473 61.718 84.210 1.00 19.36 1027 LEU A N 1
ATOM 2761 C CA . LEU A 1 174 ? 2.213 61.174 83.092 1.00 18.66 1027 LEU A CA 1
ATOM 2762 C C . LEU A 1 174 ? 3.300 60.198 83.520 1.00 21.78 1027 LEU A C 1
ATOM 2763 O O . LEU A 1 174 ? 3.867 60.326 84.598 1.00 25.42 1027 LEU A O 1
ATOM 2779 N N A ASP A 1 175 ? 3.590 59.242 82.645 0.33 24.78 1028 ASP A N 1
ATOM 2780 N N B ASP A 1 175 ? 3.603 59.216 82.672 0.67 25.53 1028 ASP A N 1
ATOM 2781 C CA A ASP A 1 175 ? 4.770 58.409 82.793 0.33 26.12 1028 ASP A CA 1
ATOM 2782 C CA B ASP A 1 175 ? 4.771 58.383 82.929 0.67 24.21 1028 ASP A CA 1
ATOM 2783 C C A ASP A 1 175 ? 6.008 59.316 82.722 0.33 25.93 1028 ASP A C 1
ATOM 2784 C C B ASP A 1 175 ? 6.009 59.240 82.612 0.67 27.04 1028 ASP A C 1
ATOM 2785 O O A ASP A 1 175 ? 5.901 60.500 82.407 0.33 25.15 1028 ASP A O 1
ATOM 2786 O O B ASP A 1 175 ? 5.895 60.294 81.979 0.67 24.03 1028 ASP A O 1
ATOM 2803 N N . GLU A 1 176 ? 7.179 58.788 83.044 1.00 27.90 1029 GLU A N 1
ATOM 2804 C CA . GLU A 1 176 ? 8.394 59.596 82.971 1.00 34.54 1029 GLU A CA 1
ATOM 2805 C C . GLU A 1 176 ? 8.743 60.019 81.550 1.00 27.76 1029 GLU A C 1
ATOM 2806 O O . GLU A 1 176 ? 9.147 61.167 81.331 1.00 25.64 1029 GLU A O 1
ATOM 2818 N N . ALA A 1 177 ? 8.578 59.127 80.586 1.00 25.42 1030 ALA A N 1
ATOM 2819 C CA . ALA A 1 177 ? 8.890 59.455 79.203 1.00 24.47 1030 ALA A CA 1
ATOM 2820 C C . ALA A 1 177 ? 8.015 60.601 78.691 1.00 22.30 1030 ALA A C 1
ATOM 2821 O O . ALA A 1 177 ? 8.462 61.469 77.946 1.00 22.50 1030 ALA A O 1
ATOM 2828 N N . THR A 1 178 ? 6.742 60.577 79.055 1.00 22.43 1031 THR A N 1
ATOM 2829 C CA . THR A 1 178 ? 5.830 61.585 78.548 1.00 18.44 1031 THR A CA 1
ATOM 2830 C C . THR A 1 178 ? 6.026 62.877 79.332 1.00 17.77 1031 THR A C 1
ATOM 2831 O O . THR A 1 178 ? 5.882 63.976 78.724 1.00 18.37 1031 THR A O 1
ATOM 2842 N N . LYS A 1 179 ? 6.373 62.793 80.625 1.00 19.52 1032 LYS A N 1
ATOM 2843 C CA . LYS A 1 179 ? 6.754 64.014 81.342 1.00 18.16 1032 LYS A CA 1
ATOM 2844 C C . LYS A 1 179 ? 7.937 64.642 80.628 1.00 19.15 1032 LYS A C 1
ATOM 2845 O O . LYS A 1 179 ? 7.970 65.851 80.446 1.00 18.53 1032 LYS A O 1
ATOM 2864 N N . ARG A 1 180 ? 8.890 63.818 80.200 1.00 20.52 1033 ARG A N 1
ATOM 2865 C CA . ARG A 1 180 ? 10.092 64.371 79.550 1.00 20.40 1033 ARG A CA 1
ATOM 2866 C C . ARG A 1 180 ? 9.731 65.032 78.210 1.00 18.73 1033 ARG A C 1
ATOM 2867 O O . ARG A 1 180 ? 10.223 66.132 77.892 1.00 19.64 1033 ARG A O 1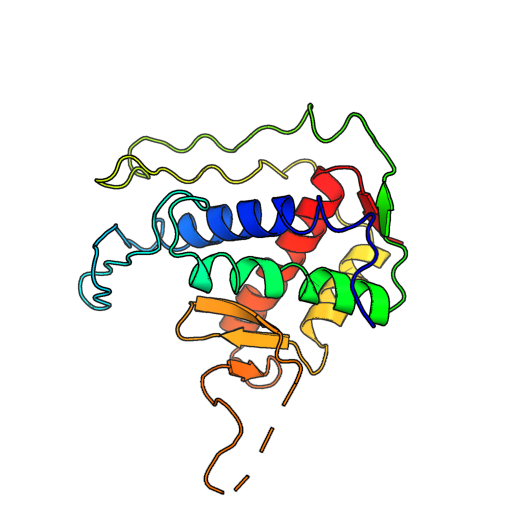
ATOM 2888 N N . SER A 1 181 ? 8.859 64.419 77.408 1.00 17.38 1034 SER A N 1
ATOM 2889 C CA . SER A 1 181 ? 8.372 65.035 76.178 1.00 16.97 1034 SER A CA 1
ATOM 2890 C C . SER A 1 181 ? 7.667 66.369 76.434 1.00 15.72 1034 SER A C 1
ATOM 2891 O O . SER A 1 181 ? 7.850 67.352 75.713 1.00 16.72 1034 SER A O 1
ATOM 2899 N N . ASN A 1 182 ? 6.851 66.384 77.471 1.00 15.90 1035 ASN A N 1
ATOM 2900 C CA . ASN A 1 182 ? 6.103 67.586 77.810 1.00 15.31 1035 ASN A CA 1
ATOM 2901 C C . ASN A 1 182 ? 7.069 68.704 78.226 1.00 14.52 1035 ASN A C 1
ATOM 2902 O O . ASN A 1 182 ? 6.989 69.828 77.690 1.00 14.78 1035 ASN A O 1
ATOM 2913 N N . ARG A 1 183 ? 7.996 68.405 79.135 1.00 15.68 1036 ARG A N 1
ATOM 2914 C CA . A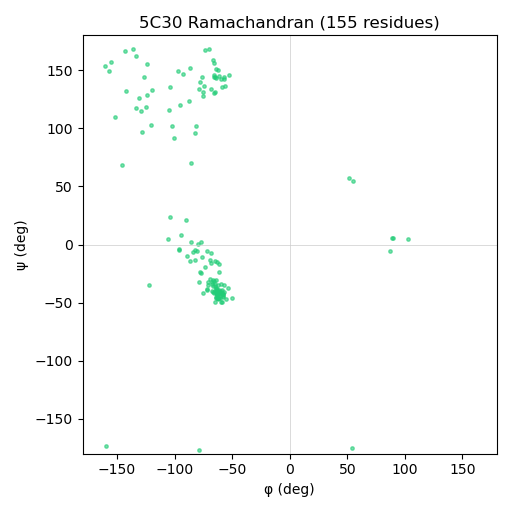RG A 1 183 ? 8.941 69.410 79.610 1.00 15.90 1036 ARG A CA 1
ATOM 2915 C C . ARG A 1 183 ? 9.825 69.885 78.454 1.00 17.88 1036 ARG A C 1
ATOM 2916 O O . ARG A 1 183 ? 10.140 71.071 78.371 1.00 17.10 1036 ARG A O 1
ATOM 2937 N N . ASP A 1 184 ? 10.228 68.978 77.567 1.00 16.21 1037 ASP A N 1
ATOM 2938 C CA . ASP A 1 184 ? 11.105 69.413 76.492 1.00 17.11 1037 ASP A CA 1
ATOM 2939 C C . ASP A 1 184 ? 10.380 70.339 75.528 1.00 16.59 1037 ASP A C 1
ATOM 2940 O O . ASP A 1 184 ? 10.987 71.260 74.950 1.00 17.51 1037 ASP A O 1
ATOM 2949 N N . SER A 1 185 ? 9.080 70.141 75.340 1.00 15.49 1038 SER A N 1
ATOM 2950 C CA . SER A 1 185 ? 8.310 71.012 74.486 1.00 13.60 1038 SER A CA 1
ATOM 2951 C C . SER A 1 185 ? 8.312 72.438 75.063 1.00 13.86 1038 SER A C 1
ATOM 2952 O O . SER A 1 185 ? 8.513 73.434 74.345 1.00 15.89 1038 SER A O 1
ATOM 2960 N N . LEU A 1 186 ? 8.134 72.541 76.378 1.00 14.80 1039 LEU A N 1
ATOM 2961 C CA . LEU A 1 186 ? 8.165 73.834 77.022 1.00 14.03 1039 LEU A CA 1
ATOM 2962 C C . LEU A 1 186 ? 9.563 74.456 76.967 1.00 13.85 1039 LEU A C 1
ATOM 2963 O O . LEU A 1 186 ? 9.684 75.670 76.798 1.00 15.56 1039 LEU A O 1
ATOM 2979 N N . ALA A 1 187 ? 10.605 73.643 77.063 1.00 14.61 1040 ALA A N 1
ATOM 2980 C CA . ALA A 1 187 ? 11.975 74.142 76.907 1.00 13.37 1040 ALA A CA 1
ATOM 2981 C C . ALA A 1 187 ? 12.124 74.728 75.512 1.00 13.90 1040 ALA A C 1
ATOM 2982 O O . ALA A 1 187 ? 12.725 75.797 75.359 1.00 15.36 1040 ALA A O 1
ATOM 2989 N N . GLN A 1 188 ? 11.642 74.031 74.482 1.00 15.67 1041 GLN A N 1
ATOM 2990 C CA . GLN A 1 188 ? 11.784 74.585 73.148 1.00 14.58 1041 GLN A CA 1
ATOM 2991 C C . GLN A 1 188 ? 10.952 75.832 72.959 1.00 13.74 1041 GLN A C 1
ATOM 2992 O O . GLN A 1 188 ? 11.366 76.738 72.205 1.00 15.42 1041 GLN A O 1
ATOM 3006 N N . ALA A 1 189 ? 9.780 75.918 73.596 1.00 14.39 1042 ALA A N 1
ATOM 3007 C CA . ALA A 1 189 ? 9.012 77.162 73.553 1.00 14.96 1042 ALA A CA 1
ATOM 3008 C C . ALA A 1 189 ? 9.803 78.332 74.122 1.00 15.69 1042 ALA A C 1
ATOM 3009 O O . ALA A 1 189 ? 9.884 79.409 73.518 1.00 15.71 1042 ALA A O 1
ATOM 3016 N N . VAL A 1 190 ? 10.373 78.148 75.308 1.00 14.36 1043 VAL A N 1
ATOM 3017 C CA . VAL A 1 190 ? 11.180 79.209 75.914 1.00 15.52 1043 VAL A CA 1
ATOM 3018 C C . VAL A 1 190 ? 12.420 79.514 75.049 1.00 15.66 1043 VAL A C 1
ATOM 3019 O O . VAL A 1 190 ? 12.739 80.709 74.824 1.00 16.00 1043 VAL A O 1
ATOM 3032 N N . ARG A 1 191 ? 13.082 78.497 74.499 1.00 15.22 1044 ARG A N 1
ATOM 3033 C CA . ARG A 1 191 ? 14.243 78.762 73.651 1.00 15.55 1044 ARG A CA 1
ATOM 3034 C C . ARG A 1 191 ? 13.839 79.491 72.363 1.00 15.43 1044 ARG A C 1
ATOM 3035 O O . ARG A 1 191 ? 14.622 80.278 71.841 1.00 16.10 1044 ARG A O 1
ATOM 3056 N N . THR A 1 192 ? 12.638 79.234 71.850 1.00 15.24 1045 THR A N 1
ATOM 3057 C CA . THR A 1 192 ? 12.116 79.987 70.699 1.00 14.01 1045 THR A CA 1
ATOM 3058 C C . THR A 1 192 ? 11.992 81.489 71.034 1.00 15.28 1045 THR A C 1
ATOM 3059 O O . THR A 1 192 ? 12.411 82.363 70.267 1.00 16.62 1045 THR A O 1
ATOM 3070 N N . LEU A 1 193 ? 11.457 81.794 72.227 1.00 16.29 1046 LEU A N 1
ATOM 3071 C CA . LEU A 1 193 ? 11.315 83.190 72.636 1.00 15.14 1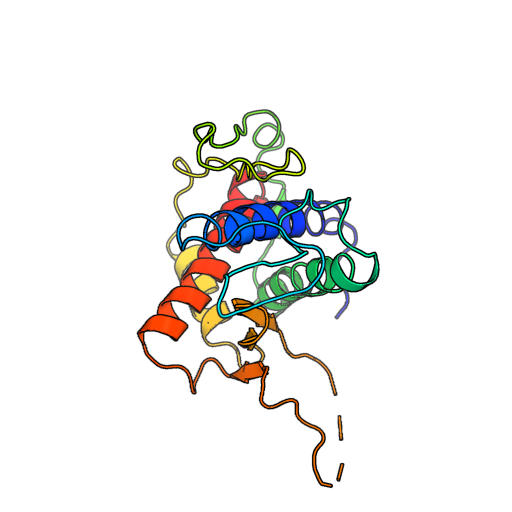046 LEU A CA 1
ATOM 3072 C C . LEU A 1 193 ? 12.680 83.861 72.685 1.00 16.22 1046 LEU A C 1
ATOM 3073 O O . LEU A 1 193 ? 12.873 84.979 72.212 1.00 16.97 1046 LEU A O 1
ATOM 3089 N N . LEU A 1 194 ? 13.636 83.153 73.290 1.00 16.59 1047 LEU A N 1
ATOM 3090 C CA . LEU A 1 194 ? 14.997 83.668 73.364 1.00 17.42 1047 LEU A CA 1
ATOM 3091 C C . LEU A 1 194 ? 15.621 83.846 71.982 1.00 18.36 1047 LEU A C 1
ATOM 3092 O O . LEU A 1 194 ? 16.329 84.829 71.697 1.00 19.18 1047 LEU A O 1
ATOM 3108 N N . GLY A 1 195 ? 15.363 82.893 71.101 1.00 16.23 1048 GLY A N 1
ATOM 3109 C CA . GLY A 1 195 ? 15.866 82.975 69.731 1.00 17.64 1048 GLY A CA 1
ATOM 3110 C C . GLY A 1 195 ? 15.385 84.206 68.982 1.00 20.19 1048 GLY A C 1
ATOM 3111 O O . GLY A 1 195 ? 16.124 84.790 68.184 1.00 20.82 1048 GLY A O 1
ATOM 3115 N N . TYR A 1 196 ? 14.148 84.621 69.278 1.00 18.26 1049 TYR A N 1
ATOM 3116 C CA . TYR A 1 196 ? 13.606 85.834 68.664 1.00 17.71 1049 TYR A CA 1
ATOM 3117 C C . TYR A 1 196 ? 14.073 87.137 69.309 1.00 19.59 1049 TYR A C 1
ATOM 3118 O O . TYR A 1 196 ? 13.696 88.226 68.879 1.00 20.52 1049 TYR A O 1
ATOM 3136 N N . GLY A 1 197 ? 14.918 87.032 70.334 1.00 18.99 1050 GLY A N 1
ATOM 3137 C CA . GLY A 1 197 ? 15.543 88.202 70.933 1.00 19.35 1050 GLY A CA 1
ATOM 3138 C C . GLY A 1 197 ? 14.938 88.643 72.253 1.00 18.63 1050 GLY A C 1
ATOM 3139 O O . GLY A 1 197 ? 15.367 89.686 72.775 1.00 22.53 1050 GLY A O 1
ATOM 3143 N N . TYR A 1 198 ? 13.974 87.887 72.787 1.00 17.93 1051 TYR A N 1
ATOM 3144 C CA . TYR A 1 198 ? 13.386 88.240 74.084 1.00 20.82 1051 TYR A CA 1
ATOM 3145 C C . TYR A 1 198 ? 14.334 87.828 75.216 1.00 23.32 1051 TYR A C 1
ATOM 3146 O O . TYR A 1 198 ? 15.011 86.797 75.145 1.00 24.58 1051 TYR A O 1
ATOM 3164 N N . ASN A 1 199 ? 14.424 88.688 76.214 1.00 21.74 1052 ASN A N 1
ATOM 3165 C CA . ASN A 1 199 ? 15.026 88.306 77.486 1.00 22.63 1052 ASN A CA 1
ATOM 3166 C C . ASN A 1 199 ? 13.914 87.820 78.397 1.00 27.40 1052 ASN A C 1
ATOM 3167 O O . ASN A 1 199 ? 12.776 88.263 78.292 1.00 22.91 1052 ASN A O 1
ATOM 3178 N N . ILE A 1 200 ? 14.240 86.851 79.242 1.00 21.59 1053 ILE A N 1
ATOM 3179 C CA . ILE A 1 200 ? 13.300 86.279 80.204 1.00 22.27 1053 ILE A CA 1
ATOM 3180 C C . ILE A 1 200 ? 14.052 86.222 81.544 1.00 20.78 1053 ILE A C 1
ATOM 3181 O O . ILE A 1 200 ? 15.068 85.532 81.646 1.00 25.15 1053 ILE A O 1
ATOM 3197 N N . GLU A 1 201 ? 13.563 86.952 82.545 1.00 23.04 1054 GLU A N 1
ATOM 3198 C CA . GLU A 1 201 ? 14.239 87.025 83.853 1.00 21.62 1054 GLU A CA 1
ATOM 3199 C C . GLU A 1 201 ? 13.249 86.885 84.987 1.00 30.51 1054 GLU A C 1
ATOM 3200 O O . GLU A 1 201 ? 13.633 86.469 86.099 1.00 27.20 1054 GLU A O 1
#

Secondary structure (DSSP, 8-state):
-PPPGGGHHHHHHHHHHHHHHHHHHHHHTT-EE-SS-BTTTTEETT-S-GGGS-HHHHHHHHHHHHHHHHHHHHTT--EEE--TTHHHH--B----GGG--TTS-----B--TT----HHHHHHHHHHHHSTTEEEETTTTEEEE------S-TTEEEGGGS-HHHHHHHHHHHHHHHHHHHHTTEEE-

Sequence (189 aa):
IVLPPHLEERRIRREKLAENIHELWALTTRRIEQGWTYGPVRDDDNKRLHPALVNFHHSLPEPERNNYNLQMSSGETLKTLLALGAHVGMADEKAEDDNLKKTKLPKTYMMMSNGYKPAPLDLSHVRLTPAQTTLVDRLAENGHNVWARDRVAQGWSYSPARRRNPRLVPYRRLLDDEATKRSNRDSLAQAVRTLLGYGYNIE

Radius of gyration: 16.51 Å; Cα contacts (8 Å, |Δi|>4): 258; chains: 1; bounding box: 44×41×38 Å

Foldseek 3Di:
DFFDPVCLVVLLVLLQQLLLVLLVVLVVVPAADDCDADVVNNHDPSLDRLVPDDPVVNVQSSVFSRVLVVVLVVVPKDKDFADQCLQVVKAWDDDDCSQAHPVRRHRTHIDLVVFDQDPVRLVSLVCSLVDFQWFQQVVSRAIGGDDDVDDDDVSRPRLVPDDPVSSVVNSVSSVVSSSSSVSNRMDID

InterPro domains:
  IPR000699 RIH domain [PF01365] (444-637)
  IPR000699 RIH domain [PF01365] (2160-2368)
  IPR001870 B30.2/SPRY domain [PS50188] (582-798)
  IPR001870 B30.2/SPRY domain [PS50188] (1014-1209)
  IPR001870 B30.2/SPRY domain [PS50188] (1358-1571)
  IPR003032 Ryanodine receptor Ryr [PF02026] (851-940)
  IPR003032 Ryanodine receptor Ryr [PF02026] (965-1054)
  IPR003032 Ryanodine receptor Ryr [PF02026] (2735-2825)
  IPR003032 Ryanodine receptor Ryr [PF02026] (2855-2939)
  IPR003877 SPRY domain [PF00622] (661-795)
  IPR003877 SPRY domain [PF00622] (1087-1206)
  IPR003877 SPRY domain [PF00622] (1433-1569)
  IPR003877 SPRY domain [SM00449] (659-797)
  IPR003877 SPRY domain [SM00449] (1085-1208)
  IPR003877 SPRY domain [SM00449] (1430-1570)
  IPR005821 Ion transport domain [PF00520] (4789-4947)
  IPR009460 Ryanodine Receptor TM 4-6 [PF06459] (4382-4670)
  IPR011992 EF-hand domain pair [SSF47473] (4054-4132)
  IPR013320 Concanavalin A-like lectin/glucanase domain superfamily [SSF49899] (659-810)
  IPR013320 Concanavalin A-like lectin/glucanase domain superfamily [SSF49899] (1076-1207)

Organism: Oryctolagus cuniculus (NCBI:txid9986)

Nearest PDB structures (foldseek):
  5c30-assembly1_A  TM=1.005E+00  e=2.883E-35  Oryctolagus cuniculus
  8vjk-assembly1_B  TM=8.659E-01  e=1.486E-24  Mus musculus
  8vk4-assembly1_D  TM=8.616E-01  e=2.483E-24  Mus musculus
  6foo-assembly1_D  TM=8.504E-01  e=4.654E-24  Oryctolagus cuniculus
  6uhb-assembly1_B  TM=8.369E-01  e=5.963E-22  Homo sapiens

Solvent-accessible surface area: 10790 Å² total; per-residue (Å²): 139,135,13,37,106,113,0,86,204,5,77,37,78,0,2,45,7,54,9,27,45,36,0,25,60,25,16,99,103,48,24,62,64,4,105,114,88,45,80,148,151,103,48,23,48,20,0,21,86,11,119,76,6,80,51,96,64,61,89,50,38,43,94,19,7,3,12,6,0,72,1,0,57,89,56,50,8,132,14,27,90,72,71,156,58,17,78,139,99,30,145,109,48,172,23,82,80,118,53,93,13,108,69,45,6,69,1,27,5,14,58,11,82,117,12,175,43,62,118,52,6,52,48,11,0,56,131,0,2,130,35,63,76,1,8,33,3,126,64,86,41,26,24,0,8,52,83,166,166,90,113,186,72,98,113,51,20,32,37,166,123,19,84,106,56,28,50,150,54,0,64,73,32,1,4,39,4,0,45,0,0,30,3,22,4,24,54,1,131

GO terms:
  GO:0005219 ryanodine-sensitive calcium-release channel activity (F, IDA)
  GO:0033017 sarcoplasmic reticulum membrane (C, IDA)
  GO:0005509 calcium ion binding (F, IDA)
  GO:0005524 ATP binding (F, IDA)
  GO:0016020 membrane (C, IDA)
  GO:0016529 sarcoplasmic reticulum (C, IDA)
  GO:0031090 organelle membrane (C, IDA)
  GO:1990425 ryanodine receptor complex (C, IDA)
  GO:0051289 protein homote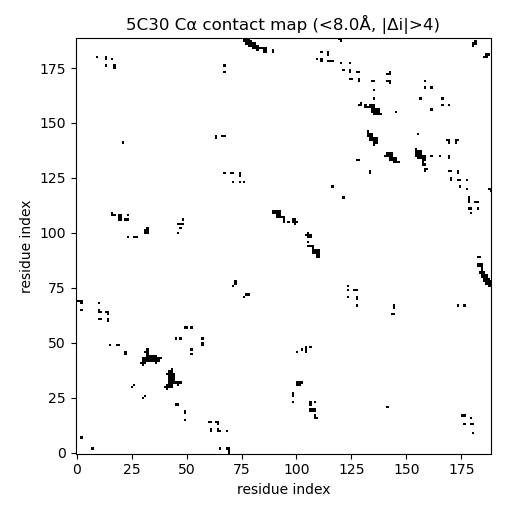tramerization (P, IDA)
  GO:0070588 calcium ion transmembrane transport (P, IDA)
  GO:0071277 cellular response to calcium ion (P, IDA)
  GO:0071313 cellular response to caffeine (P, IDA)
  GO:0033017 sarcoplasmic reticulum membrane (C, EXP)
  GO:0014808 release of sequestered calcium ion into cytosol by sarcoplasmic reticulum (P, IMP)
  GO:0005515 protein binding (F, IPI)
  GO:0015643 toxic substance binding (F, IDA)
  GO:0014802 terminal cisterna (C, IDA)
  GO:0015278 intracellularly gated calcium channel activity (F, IMP)
  GO:0042802 identical protein binding (F, IPI)
  GO:0005516 calmodulin binding (F, IDA)

B-factor: mean 29.92, std 15.79, range [13.37, 120.01]